Protein AF-A0A0Q8EK19-F1 (afdb_monomer_lite)

Secondary structure (DSSP, 8-state):
-----------------------HHHHHHHHHHHHHHHTT--HHHHHHHHHHHHHHHHHHHHHHHHHH----TTHHHHHHHHHHHHHHHHHTPPPTT-B-TTS-B--TT--HHHHTT----GGGG-SS-----------------SHHHHHHHHHHHHHHHHHHHHHHHHHHHHHHHHHHHHHHHHHHHHHHHHHHHH-SEE-GGG-EEEEE-SSSSSS-EEEEEEEEESGGGSS-EEEEEEEEEEETTEEEEEEEEEPSSEEEEEEEETTEEEEEEEE--TT--TT---EEEEEEEEEETTEEEEE--

pLDDT: mean 76.93, std 20.65, range [28.8, 98.38]

Foldseek 3Di:
DDDDDPDPDPPPVPPPDPPPPPDLLNVLLVVQLVVVVVVVDDSQLSNQLVVQVCVVQNSVRSSCCVVVVDDDPCRVVSSVLSSQVSVQVVVQWDDQQDAAPLRATDHTDHHNVVNNVDDHDCPVVPPDDDDDDDDDDDDDDDDDDDPPVVVVVVVVVVVVVVVVVVVVVVVVVVLVVVLVVQQCVQVVVVVVVVCVVQPAAKPVVLKDKDWDQQAPPPDIWIKIWTWGACGVVDRDIWIKIWTWDDDDSHTDTLDIDTDPAQWDDWDDDPSKIKTKGFDADPPDDPVGGDDIDIWIWGDDRSDTDTDDD

Structure (mmCIF, N/CA/C/O backbone):
data_AF-A0A0Q8EK19-F1
#
_entry.id   AF-A0A0Q8EK19-F1
#
loop_
_atom_site.group_PDB
_atom_site.id
_atom_site.type_symbol
_atom_site.label_atom_id
_atom_site.label_alt_id
_atom_site.label_comp_id
_atom_site.label_asym_id
_atom_site.label_entity_id
_atom_site.label_seq_id
_atom_site.pdbx_PDB_ins_code
_atom_site.Cartn_x
_atom_site.Cartn_y
_atom_site.Cartn_z
_atom_site.occupancy
_atom_site.B_iso_or_equiv
_atom_site.auth_seq_id
_atom_site.auth_comp_id
_atom_site.auth_asym_id
_atom_site.auth_atom_id
_atom_site.pdbx_PDB_model_num
ATOM 1 N N . MET A 1 1 ? 89.289 26.975 4.476 1.00 43.25 1 MET A N 1
ATOM 2 C CA . MET A 1 1 ? 87.973 27.653 4.545 1.00 43.25 1 MET A CA 1
ATOM 3 C C . MET A 1 1 ? 87.048 26.967 3.550 1.00 43.25 1 MET A C 1
ATOM 5 O O . MET A 1 1 ? 87.544 26.624 2.488 1.00 43.25 1 MET A O 1
ATOM 9 N N . ASN A 1 2 ? 85.768 26.789 3.899 1.00 45.91 2 ASN A N 1
ATOM 10 C CA . ASN A 1 2 ? 84.657 26.342 3.034 1.00 45.91 2 ASN A CA 1
ATOM 11 C C . ASN A 1 2 ? 84.799 24.905 2.459 1.00 45.91 2 ASN A C 1
ATOM 13 O O . ASN A 1 2 ? 85.559 24.676 1.531 1.00 45.91 2 ASN A O 1
ATOM 17 N N . GLY A 1 3 ? 84.086 23.879 2.933 1.00 44.00 3 GLY A N 1
ATOM 18 C CA . GLY A 1 3 ? 83.115 23.860 4.030 1.00 44.00 3 GLY A CA 1
ATOM 19 C C . GLY A 1 3 ? 81.690 24.254 3.631 1.00 44.00 3 GLY A C 1
ATOM 20 O O . GLY A 1 3 ? 81.181 25.235 4.160 1.00 44.00 3 GLY A O 1
ATOM 21 N N . LEU A 1 4 ? 81.040 23.492 2.743 1.00 49.09 4 LEU A N 1
ATOM 22 C CA . LEU A 1 4 ? 79.574 23.419 2.691 1.00 49.09 4 LEU A CA 1
ATOM 23 C C . LEU A 1 4 ? 79.111 22.030 2.219 1.00 49.09 4 LEU A C 1
ATOM 25 O O . LEU A 1 4 ? 79.833 21.332 1.510 1.00 49.09 4 LEU A O 1
ATOM 29 N N . ASN A 1 5 ? 77.952 21.592 2.711 1.00 46.53 5 ASN A N 1
ATOM 30 C CA . ASN A 1 5 ? 77.654 20.170 2.887 1.00 46.53 5 ASN A CA 1
ATOM 31 C C . ASN A 1 5 ? 76.904 19.521 1.718 1.00 46.53 5 ASN A C 1
ATOM 33 O O . ASN A 1 5 ? 75.870 20.013 1.271 1.00 46.53 5 ASN A O 1
ATOM 37 N N . ALA A 1 6 ? 77.334 18.312 1.353 1.00 49.56 6 ALA A N 1
ATOM 38 C CA . ALA A 1 6 ? 76.486 17.356 0.657 1.00 49.56 6 ALA A CA 1
ATOM 39 C C . ALA A 1 6 ? 75.404 16.834 1.620 1.00 49.56 6 ALA A C 1
ATOM 41 O O . ALA A 1 6 ? 75.701 16.024 2.497 1.00 49.56 6 ALA A O 1
ATOM 42 N N . LYS A 1 7 ? 74.163 17.323 1.478 1.00 46.62 7 LYS A N 1
ATOM 43 C CA . LYS A 1 7 ? 72.937 16.734 2.062 1.00 46.62 7 LYS A CA 1
ATOM 44 C C . LYS A 1 7 ? 71.661 17.356 1.472 1.00 46.62 7 LYS A C 1
ATOM 46 O O . LYS A 1 7 ? 70.767 17.793 2.190 1.00 46.62 7 LYS A O 1
ATOM 51 N N . LEU A 1 8 ? 71.548 17.352 0.143 1.00 40.44 8 LEU A N 1
ATOM 52 C CA . LEU A 1 8 ? 70.240 17.444 -0.511 1.00 40.44 8 LEU A CA 1
ATOM 53 C C . LEU A 1 8 ? 69.578 16.066 -0.411 1.00 40.44 8 LEU A C 1
ATOM 55 O O . LEU A 1 8 ? 69.678 15.237 -1.313 1.00 40.44 8 LEU A O 1
ATOM 59 N N . ILE A 1 9 ? 68.961 15.799 0.743 1.00 52.59 9 ILE A N 1
ATOM 60 C CA . ILE A 1 9 ? 68.052 14.663 0.878 1.00 52.59 9 ILE A CA 1
ATOM 61 C C . ILE A 1 9 ? 66.886 14.938 -0.062 1.00 52.59 9 ILE A C 1
ATOM 63 O O . ILE A 1 9 ? 66.208 15.959 0.051 1.00 52.59 9 ILE A O 1
ATOM 67 N N . MET A 1 10 ? 66.693 14.016 -0.999 1.00 47.09 10 MET A N 1
ATOM 68 C CA . MET A 1 10 ? 65.602 14.005 -1.959 1.00 47.09 10 MET A CA 1
ATOM 69 C C . MET A 1 10 ? 64.283 13.762 -1.218 1.00 47.09 10 MET A C 1
ATOM 71 O O . MET A 1 10 ? 63.751 12.656 -1.207 1.00 47.09 10 MET A O 1
ATOM 75 N N . GLY A 1 11 ? 63.764 14.817 -0.587 1.00 48.62 11 GLY A N 1
ATOM 76 C CA . GLY A 1 11 ? 62.411 14.902 -0.045 1.00 48.62 11 GLY A CA 1
ATOM 77 C C . GLY A 1 11 ? 61.386 14.975 -1.171 1.00 48.62 11 GLY A C 1
ATOM 78 O O . GLY A 1 11 ? 60.610 15.924 -1.247 1.00 48.62 11 GLY A O 1
ATOM 79 N N . ALA A 1 12 ? 61.415 13.991 -2.073 1.00 46.72 12 ALA A N 1
ATOM 80 C CA . ALA A 1 12 ? 60.323 13.752 -2.992 1.00 46.72 12 ALA A CA 1
ATOM 81 C C . ALA A 1 12 ? 59.084 13.494 -2.137 1.00 46.72 12 ALA A C 1
ATOM 83 O O . ALA A 1 12 ? 59.082 12.607 -1.281 1.00 46.72 12 ALA A O 1
ATOM 84 N N . CYS A 1 13 ? 58.061 14.321 -2.336 1.00 44.97 13 CYS A N 1
ATOM 85 C CA . CYS A 1 13 ? 56.817 14.256 -1.594 1.00 44.97 13 CYS A CA 1
ATOM 86 C C . CYS A 1 13 ? 56.055 12.997 -2.029 1.00 44.97 13 CYS A C 1
ATOM 88 O O . CYS A 1 13 ? 55.159 13.056 -2.866 1.00 44.97 13 CYS A O 1
ATOM 90 N N . LEU A 1 14 ? 56.445 11.840 -1.483 1.00 43.66 14 LEU A N 1
ATOM 91 C CA . LEU A 1 14 ? 55.785 10.556 -1.697 1.00 43.66 14 LEU A CA 1
ATOM 92 C C . LEU A 1 14 ? 54.498 10.480 -0.860 1.00 43.66 14 LEU A C 1
ATOM 94 O O . LEU A 1 14 ? 54.249 9.520 -0.138 1.00 43.66 14 LEU A O 1
ATOM 98 N N . LEU A 1 15 ? 53.643 11.494 -1.020 1.00 46.38 15 LEU A N 1
ATOM 99 C CA . LEU A 1 15 ? 52.198 11.350 -0.895 1.00 46.38 15 LEU A CA 1
ATOM 100 C C . LEU A 1 15 ? 51.697 10.544 -2.106 1.00 46.38 15 LEU A C 1
ATOM 102 O O . LEU A 1 15 ? 50.880 10.998 -2.905 1.00 46.38 15 LEU A O 1
ATOM 106 N N . THR A 1 16 ? 52.192 9.309 -2.237 1.00 50.72 16 THR A N 1
ATOM 107 C CA . THR A 1 16 ? 51.464 8.267 -2.954 1.00 50.72 16 THR A CA 1
ATOM 108 C C . THR A 1 16 ? 50.203 8.009 -2.159 1.00 50.72 16 THR A C 1
ATOM 110 O O . THR A 1 16 ? 50.218 7.267 -1.178 1.00 50.72 16 THR A O 1
ATOM 113 N N . LEU A 1 17 ? 49.156 8.722 -2.570 1.00 48.34 17 LEU A N 1
ATOM 114 C CA . LEU A 1 17 ? 47.757 8.339 -2.510 1.00 48.34 17 LEU A CA 1
ATOM 115 C C . LEU A 1 17 ? 47.552 6.982 -1.825 1.00 48.34 17 LEU A C 1
ATOM 117 O O . LEU A 1 17 ? 47.623 5.934 -2.464 1.00 48.34 17 LEU A O 1
ATOM 121 N N . MET A 1 18 ? 47.207 7.026 -0.538 1.00 47.59 18 MET A N 1
ATOM 122 C CA . MET A 1 18 ? 46.429 5.961 0.091 1.00 47.59 18 MET A CA 1
ATOM 123 C C . MET A 1 18 ? 45.003 6.021 -0.480 1.00 47.59 18 MET A C 1
ATOM 125 O O . MET A 1 18 ? 44.036 6.259 0.240 1.00 47.59 18 MET A O 1
ATOM 129 N N . THR A 1 19 ? 44.862 5.834 -1.797 1.00 56.59 19 THR A N 1
ATOM 130 C CA . THR A 1 19 ? 43.616 5.352 -2.388 1.00 56.59 19 THR A CA 1
ATOM 131 C C . THR A 1 19 ? 43.458 3.936 -1.872 1.00 56.59 19 THR A C 1
ATOM 133 O O . THR A 1 19 ? 43.968 2.991 -2.475 1.00 56.59 19 THR A O 1
ATOM 136 N N . GLY A 1 20 ? 42.848 3.813 -0.692 1.00 53.19 20 GLY A N 1
ATOM 137 C CA . GLY A 1 20 ? 42.538 2.523 -0.105 1.00 53.19 20 GLY A CA 1
ATOM 138 C C . GLY A 1 20 ? 41.781 1.707 -1.139 1.00 53.19 20 GLY A C 1
ATOM 139 O O . GLY A 1 20 ? 40.790 2.185 -1.696 1.00 53.19 20 GLY A O 1
ATOM 140 N N . CYS A 1 21 ? 42.273 0.505 -1.425 1.00 56.72 21 CYS A N 1
ATOM 141 C CA . CYS A 1 21 ? 41.567 -0.443 -2.268 1.00 56.72 21 CYS A CA 1
ATOM 142 C C . CYS A 1 21 ? 40.313 -0.902 -1.518 1.00 56.72 21 CYS A C 1
ATOM 144 O O . CYS A 1 21 ? 40.333 -1.956 -0.887 1.00 56.72 21 CYS A O 1
ATOM 146 N N . LYS A 1 22 ? 39.239 -0.103 -1.578 1.00 65.50 22 LYS A N 1
ATOM 147 C CA . LYS A 1 22 ? 37.884 -0.591 -1.320 1.00 65.50 22 LYS A CA 1
ATOM 148 C C . LYS A 1 22 ? 37.690 -1.809 -2.205 1.00 65.50 22 LYS A C 1
ATOM 150 O O . LYS A 1 22 ? 37.889 -1.723 -3.421 1.00 65.50 22 LYS A O 1
ATOM 155 N N . SER A 1 23 ? 37.372 -2.933 -1.581 1.00 86.38 23 SER A N 1
ATOM 156 C CA . SER A 1 23 ? 37.044 -4.153 -2.298 1.00 86.38 23 SER A CA 1
ATOM 157 C C . SER A 1 23 ? 35.825 -3.900 -3.190 1.00 86.38 23 SER A C 1
ATOM 159 O O . SER A 1 23 ? 35.044 -2.975 -2.951 1.00 86.38 23 SER A O 1
ATOM 161 N N . GLU A 1 24 ? 35.634 -4.709 -4.232 1.00 88.75 24 GLU A N 1
ATOM 162 C CA . GLU A 1 24 ? 34.414 -4.584 -5.042 1.00 88.75 24 GLU A CA 1
ATOM 163 C C . GLU A 1 24 ? 33.155 -4.828 -4.193 1.00 88.75 24 GLU A C 1
ATOM 165 O O . GLU A 1 24 ? 32.129 -4.199 -4.438 1.00 88.75 24 GLU A O 1
ATOM 170 N N . LEU A 1 25 ? 33.263 -5.641 -3.133 1.00 89.50 25 LEU A N 1
ATOM 171 C CA . LEU A 1 25 ? 32.212 -5.827 -2.135 1.00 89.50 25 LEU A CA 1
ATOM 172 C C . LEU A 1 25 ? 31.871 -4.523 -1.401 1.00 89.50 25 LEU A C 1
ATOM 174 O O . LEU A 1 25 ? 30.697 -4.181 -1.323 1.00 89.50 25 LEU A O 1
ATOM 178 N N . ASP A 1 26 ? 32.863 -3.764 -0.921 1.00 91.62 26 ASP A N 1
ATOM 179 C CA . ASP A 1 26 ? 32.617 -2.482 -0.239 1.00 91.62 26 ASP A CA 1
ATOM 180 C C . ASP A 1 26 ? 31.839 -1.517 -1.147 1.00 91.62 26 ASP A C 1
ATOM 182 O O . ASP A 1 26 ? 30.893 -0.870 -0.707 1.00 91.62 26 ASP A O 1
ATOM 186 N N . LYS A 1 27 ? 32.179 -1.471 -2.443 1.00 91.38 27 LYS A N 1
ATOM 187 C CA . LYS A 1 27 ? 31.460 -0.644 -3.427 1.00 91.38 27 LYS A CA 1
ATOM 188 C C . LYS A 1 27 ? 30.038 -1.142 -3.695 1.00 91.38 27 LYS A C 1
ATOM 190 O O . LYS A 1 27 ? 29.151 -0.327 -3.920 1.00 91.38 27 LYS A O 1
ATOM 195 N N . VAL A 1 28 ? 29.816 -2.461 -3.721 1.00 93.12 28 VAL A N 1
ATOM 196 C CA . VAL A 1 28 ? 28.465 -3.048 -3.828 1.00 93.12 28 VAL A CA 1
ATOM 197 C C . VAL A 1 28 ? 27.629 -2.657 -2.610 1.00 93.12 28 VAL A C 1
ATOM 199 O O . VAL A 1 28 ? 26.487 -2.233 -2.771 1.00 93.12 28 VAL A O 1
ATOM 202 N N . ARG A 1 29 ? 28.202 -2.753 -1.403 1.00 93.94 29 ARG A N 1
ATOM 203 C CA . ARG A 1 29 ? 27.526 -2.398 -0.149 1.00 93.94 29 ARG A CA 1
ATOM 204 C C . ARG A 1 29 ? 27.172 -0.915 -0.088 1.00 93.94 29 ARG A C 1
ATOM 206 O O . ARG A 1 29 ? 26.041 -0.588 0.250 1.00 93.94 29 ARG A O 1
ATOM 213 N N . GLU A 1 30 ? 28.095 -0.028 -0.453 1.00 93.19 30 GLU A N 1
ATOM 214 C CA . GLU A 1 30 ? 27.846 1.420 -0.456 1.00 93.19 30 GLU A CA 1
ATOM 215 C C . GLU A 1 30 ? 26.755 1.825 -1.456 1.00 93.19 30 GLU A C 1
ATOM 217 O O . GLU A 1 30 ? 25.813 2.516 -1.076 1.00 93.19 30 GLU A O 1
ATOM 222 N N . GLU A 1 31 ? 26.811 1.337 -2.700 1.00 92.69 31 GLU A N 1
ATOM 223 C CA . GLU A 1 31 ? 25.764 1.611 -3.697 1.00 92.69 31 GLU A CA 1
ATOM 224 C C . GLU A 1 31 ? 24.403 1.025 -3.297 1.00 92.69 31 GLU A C 1
ATOM 226 O O . GLU A 1 31 ? 23.369 1.654 -3.532 1.00 92.69 31 GLU A O 1
ATOM 231 N N . PHE A 1 32 ? 24.384 -0.152 -2.660 1.00 94.06 32 PHE A N 1
ATOM 232 C CA . PHE A 1 32 ? 23.158 -0.718 -2.102 1.00 94.06 32 PHE A CA 1
ATOM 233 C C . PHE A 1 32 ? 22.581 0.175 -1.001 1.00 94.06 32 PHE A C 1
ATOM 235 O O . PHE A 1 32 ? 21.391 0.479 -1.037 1.00 94.06 32 PHE A O 1
ATOM 242 N N . ILE A 1 33 ? 23.403 0.620 -0.045 1.00 93.56 33 ILE A N 1
ATOM 243 C CA . ILE A 1 33 ? 22.965 1.467 1.071 1.00 93.56 33 ILE A CA 1
ATOM 244 C C . ILE A 1 33 ? 22.447 2.819 0.557 1.00 93.56 33 ILE A C 1
ATOM 246 O O . ILE A 1 33 ? 21.383 3.260 0.990 1.00 93.56 33 ILE A O 1
ATOM 250 N N . ASP A 1 34 ? 23.125 3.452 -0.403 1.00 94.12 34 ASP A N 1
ATOM 251 C CA . ASP A 1 34 ? 22.675 4.720 -0.995 1.00 94.12 34 ASP A CA 1
ATOM 252 C C . ASP A 1 34 ? 21.368 4.564 -1.797 1.00 94.12 34 ASP A C 1
ATOM 254 O O . ASP A 1 34 ? 20.465 5.401 -1.690 1.00 94.12 34 ASP A O 1
ATOM 258 N N . SER A 1 35 ? 21.210 3.466 -2.544 1.00 89.12 35 SER A N 1
ATOM 259 C CA . SER A 1 35 ? 19.954 3.134 -3.233 1.00 89.12 35 SER A CA 1
ATOM 260 C C . SER A 1 35 ? 18.813 2.856 -2.240 1.00 89.12 35 SER A C 1
ATOM 262 O O . SER A 1 35 ? 17.730 3.433 -2.341 1.00 89.12 35 SER A O 1
ATOM 264 N N . CYS A 1 36 ? 19.076 2.054 -1.207 1.00 92.06 36 CYS A N 1
ATOM 265 C CA . CYS A 1 36 ? 18.136 1.715 -0.137 1.00 92.06 36 CYS A CA 1
ATOM 266 C C . CYS A 1 36 ? 17.658 2.958 0.641 1.00 92.06 36 CYS A C 1
ATOM 268 O O . CYS A 1 36 ? 16.462 3.118 0.893 1.00 92.06 36 CYS A O 1
ATOM 270 N N . LYS A 1 37 ? 18.562 3.901 0.933 1.00 89.81 37 LYS A N 1
ATOM 271 C CA . LYS A 1 37 ? 18.229 5.190 1.563 1.00 89.81 37 LYS A CA 1
ATOM 272 C C . LYS A 1 37 ? 17.473 6.133 0.627 1.00 89.81 37 LYS A C 1
ATOM 274 O O . LYS A 1 37 ? 16.635 6.900 1.092 1.00 89.81 37 LYS A O 1
ATOM 279 N N . THR A 1 38 ? 17.706 6.051 -0.685 1.00 86.81 38 THR A N 1
ATOM 280 C CA . THR A 1 38 ? 16.871 6.738 -1.690 1.00 86.81 38 THR A CA 1
ATOM 281 C C . THR A 1 38 ? 15.432 6.193 -1.675 1.00 86.81 38 THR A C 1
ATOM 283 O O . THR A 1 38 ? 14.489 6.949 -1.889 1.00 86.81 38 THR A O 1
ATOM 286 N N . GLY A 1 39 ? 15.250 4.918 -1.312 1.00 79.81 39 GLY A N 1
ATOM 287 C CA . GLY A 1 39 ? 13.965 4.294 -0.965 1.00 79.81 39 GLY A CA 1
ATOM 288 C C . GLY A 1 39 ? 13.419 4.618 0.438 1.00 79.81 39 GLY A C 1
ATOM 289 O O . GLY A 1 39 ? 12.518 3.925 0.903 1.00 79.81 39 GLY A O 1
ATOM 290 N N . ASN A 1 40 ? 13.945 5.644 1.120 1.00 79.69 40 ASN A N 1
ATOM 291 C CA . ASN A 1 40 ? 13.496 6.131 2.435 1.00 79.69 40 ASN A CA 1
ATOM 292 C C . ASN A 1 40 ? 13.622 5.127 3.609 1.00 79.69 40 ASN A C 1
ATOM 294 O O . ASN A 1 40 ? 12.930 5.255 4.620 1.00 79.69 40 ASN A O 1
ATOM 298 N N . ALA A 1 41 ? 14.513 4.136 3.512 1.00 82.69 41 ALA A N 1
ATOM 299 C CA . ALA A 1 41 ? 14.890 3.283 4.644 1.00 82.69 41 ALA A CA 1
ATOM 300 C C . ALA A 1 41 ? 15.999 3.927 5.507 1.00 82.69 41 ALA A C 1
ATOM 302 O O . ALA A 1 41 ? 16.798 4.729 5.015 1.00 82.69 41 ALA A O 1
ATOM 303 N N . SER A 1 42 ? 16.063 3.576 6.800 1.00 87.94 42 SER A N 1
ATOM 304 C CA . SER A 1 42 ? 17.138 4.048 7.685 1.00 87.94 42 SER A CA 1
ATOM 305 C C . SER A 1 42 ? 18.468 3.364 7.359 1.00 87.94 42 SER A C 1
ATOM 307 O O . SER A 1 42 ? 18.498 2.267 6.796 1.00 87.94 42 SER A O 1
ATOM 309 N N . THR A 1 43 ? 19.583 3.996 7.739 1.00 89.94 43 THR A N 1
ATOM 310 C CA . THR A 1 43 ? 20.917 3.420 7.525 1.00 89.94 43 THR A CA 1
ATOM 311 C C . THR A 1 43 ? 21.052 2.056 8.210 1.00 89.94 43 THR A C 1
ATOM 313 O O . THR A 1 43 ? 21.568 1.142 7.577 1.00 89.94 43 THR A O 1
ATOM 316 N N . GLU A 1 44 ? 20.522 1.874 9.430 1.00 90.88 44 GLU A N 1
ATOM 317 C CA . GLU A 1 44 ? 20.595 0.584 10.138 1.00 90.88 44 GLU A CA 1
ATOM 318 C C . GLU A 1 44 ? 19.845 -0.528 9.388 1.00 90.88 44 GLU A C 1
ATOM 320 O O . GLU A 1 44 ? 20.354 -1.641 9.254 1.00 90.88 44 GLU A O 1
ATOM 325 N N . ILE A 1 45 ? 18.658 -0.226 8.844 1.00 88.62 45 ILE A N 1
ATOM 326 C CA . ILE A 1 45 ? 17.871 -1.188 8.056 1.00 88.62 45 ILE A CA 1
ATOM 327 C C . ILE A 1 45 ? 18.617 -1.554 6.766 1.00 88.62 45 ILE A C 1
ATOM 329 O O . ILE A 1 45 ? 18.655 -2.726 6.395 1.00 88.62 45 ILE A O 1
ATOM 333 N N . CYS A 1 46 ? 19.238 -0.580 6.095 1.00 91.88 46 CYS A N 1
ATOM 334 C CA . CYS A 1 46 ? 20.002 -0.820 4.871 1.00 91.88 46 CYS A CA 1
ATOM 335 C C . CYS A 1 46 ? 21.288 -1.627 5.111 1.00 91.88 46 CYS A C 1
ATOM 337 O O . CYS A 1 46 ? 21.602 -2.507 4.311 1.00 91.88 46 CYS A O 1
ATOM 339 N N . GLU A 1 47 ? 22.011 -1.357 6.202 1.00 94.69 47 GLU A N 1
ATOM 340 C CA . GLU A 1 47 ? 23.204 -2.113 6.608 1.00 94.69 47 GLU A CA 1
ATOM 341 C C . GLU A 1 47 ? 22.844 -3.564 6.963 1.00 94.69 47 GLU A C 1
ATOM 343 O O . GLU A 1 47 ? 23.403 -4.496 6.383 1.00 94.69 47 GLU A O 1
ATOM 348 N N . CYS A 1 48 ? 21.821 -3.768 7.797 1.00 94.56 48 CYS A N 1
ATOM 349 C CA . CYS A 1 48 ? 21.317 -5.102 8.127 1.00 94.56 48 CYS A CA 1
ATOM 350 C C . CYS A 1 48 ? 20.827 -5.871 6.882 1.00 94.56 48 CYS A C 1
ATOM 352 O O . CYS A 1 48 ? 21.096 -7.066 6.735 1.00 94.56 48 CYS A O 1
ATOM 354 N N . ALA A 1 49 ? 20.132 -5.204 5.952 1.00 93.94 49 ALA A N 1
ATOM 355 C CA . ALA A 1 49 ? 19.608 -5.862 4.758 1.00 93.94 49 ALA A CA 1
ATOM 356 C C . ALA A 1 49 ? 20.729 -6.345 3.824 1.00 93.94 49 ALA A C 1
ATOM 358 O O . ALA A 1 49 ? 20.633 -7.452 3.287 1.00 93.94 49 ALA A O 1
ATOM 359 N N . ILE A 1 50 ? 21.807 -5.565 3.653 1.00 95.25 50 ILE A N 1
ATOM 360 C CA . ILE A 1 50 ? 22.953 -6.005 2.846 1.00 95.25 50 ILE A CA 1
ATOM 361 C C . ILE A 1 50 ? 23.790 -7.076 3.549 1.00 95.25 50 ILE A C 1
ATOM 363 O O . ILE A 1 50 ? 24.310 -7.955 2.865 1.00 95.25 50 ILE A O 1
ATOM 367 N N . ASP A 1 51 ? 23.860 -7.076 4.884 1.00 95.75 51 ASP A N 1
ATOM 368 C CA . ASP A 1 51 ? 24.477 -8.165 5.651 1.00 95.75 51 ASP A CA 1
ATOM 369 C C . ASP A 1 51 ? 23.738 -9.492 5.437 1.00 95.75 51 ASP A C 1
ATOM 371 O O . ASP A 1 51 ? 24.348 -10.466 4.998 1.00 95.75 51 ASP A O 1
ATOM 375 N N . ARG A 1 52 ? 22.408 -9.521 5.602 1.00 94.31 52 ARG A N 1
ATOM 376 C CA . ARG A 1 52 ? 21.602 -10.737 5.362 1.00 94.31 52 ARG A CA 1
ATOM 377 C C . ARG A 1 52 ? 21.693 -11.231 3.907 1.00 94.31 52 ARG A C 1
ATOM 379 O O . ARG A 1 52 ? 21.707 -12.437 3.659 1.00 94.31 52 ARG A O 1
ATOM 386 N N . LEU A 1 53 ? 21.793 -10.322 2.932 1.00 94.31 53 LEU A N 1
ATOM 387 C CA . LEU A 1 53 ? 22.038 -10.679 1.526 1.00 94.31 53 LEU A CA 1
ATOM 388 C C . LEU A 1 53 ? 23.458 -11.218 1.295 1.00 94.31 53 LEU A C 1
ATOM 390 O O . LEU A 1 53 ? 23.639 -12.132 0.487 1.00 94.31 53 LEU A O 1
ATOM 394 N N . GLN A 1 54 ? 24.459 -10.683 1.996 1.00 94.62 54 GLN A N 1
ATOM 395 C CA . GLN A 1 54 ? 25.839 -11.163 1.940 1.00 94.62 54 GLN A CA 1
ATOM 396 C C . GLN A 1 54 ? 25.977 -12.552 2.573 1.00 94.62 54 GLN A C 1
ATOM 398 O O . GLN A 1 54 ? 26.706 -13.377 2.026 1.00 94.62 54 GLN A O 1
ATOM 403 N N . ASP A 1 55 ? 25.249 -12.841 3.649 1.00 94.50 55 ASP A N 1
ATOM 404 C CA . ASP A 1 55 ? 25.218 -14.166 4.276 1.00 94.50 55 ASP A CA 1
ATOM 405 C C . ASP A 1 55 ? 24.594 -15.230 3.357 1.00 94.50 55 ASP A C 1
ATOM 407 O O . ASP A 1 55 ? 25.083 -16.360 3.296 1.00 94.50 55 ASP A O 1
ATOM 411 N N . HIS A 1 56 ? 23.548 -14.879 2.597 1.00 94.00 56 HIS A N 1
ATOM 412 C CA . HIS A 1 56 ? 22.874 -15.815 1.685 1.00 94.00 56 HIS A CA 1
ATOM 413 C C . HIS A 1 56 ? 23.619 -16.022 0.354 1.00 94.00 56 HIS A C 1
ATOM 415 O O . HIS A 1 56 ? 23.781 -17.157 -0.093 1.00 94.00 56 HIS A O 1
ATOM 421 N N . TYR A 1 57 ? 24.094 -14.949 -0.291 1.00 92.44 57 TYR A N 1
ATOM 422 C CA . TYR A 1 57 ? 24.757 -15.028 -1.606 1.00 92.44 57 TYR A CA 1
ATOM 423 C C . TYR A 1 57 ? 26.288 -15.146 -1.537 1.00 92.44 57 TYR A C 1
ATOM 425 O O . TYR A 1 57 ? 26.928 -15.524 -2.524 1.00 92.44 57 TYR A O 1
ATOM 433 N N . GLY A 1 58 ? 26.892 -14.819 -0.394 1.00 92.31 58 GLY A N 1
ATOM 434 C CA . GLY A 1 58 ? 28.334 -14.659 -0.240 1.00 92.31 58 GLY A CA 1
ATOM 435 C C . GLY A 1 58 ? 28.881 -13.419 -0.956 1.00 92.31 58 GLY A C 1
ATOM 436 O O . GLY A 1 58 ? 28.305 -12.904 -1.917 1.00 92.31 58 GLY A O 1
ATOM 437 N N . GLU A 1 59 ? 30.068 -12.974 -0.540 1.00 91.81 59 GLU A N 1
ATOM 438 C CA . GLU A 1 59 ? 30.749 -11.792 -1.098 1.00 91.81 59 GLU A CA 1
ATOM 439 C C . GLU A 1 59 ? 30.847 -11.830 -2.635 1.00 91.81 59 GLU A C 1
ATOM 441 O O . GLU A 1 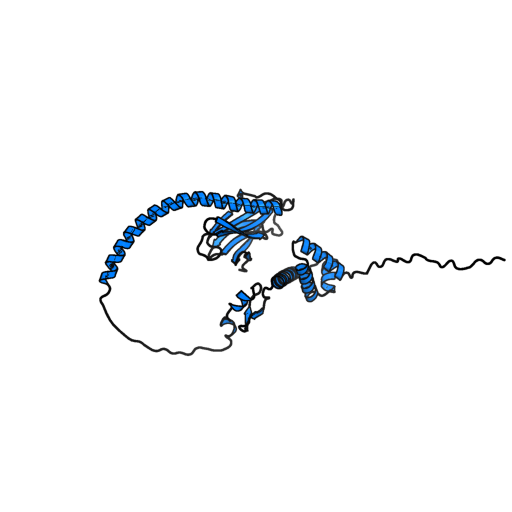59 ? 30.541 -10.863 -3.331 1.00 91.81 59 GLU A O 1
ATOM 446 N N . LYS A 1 60 ? 31.239 -12.991 -3.180 1.00 89.31 60 LYS A N 1
ATOM 447 C CA . LYS A 1 60 ? 31.385 -13.205 -4.628 1.00 89.31 60 LYS A CA 1
ATOM 448 C C . LYS A 1 60 ? 30.048 -13.224 -5.363 1.00 89.31 60 LYS A C 1
ATOM 450 O O . LYS A 1 60 ? 30.020 -12.843 -6.529 1.00 89.31 60 LYS A O 1
ATOM 455 N N . GLY A 1 61 ? 28.970 -13.667 -4.712 1.00 90.31 61 GLY A N 1
ATOM 456 C CA . GLY A 1 61 ? 27.630 -13.644 -5.289 1.00 90.31 61 GLY A CA 1
ATOM 457 C C . GLY A 1 61 ? 27.154 -12.210 -5.483 1.00 90.31 61 GLY A C 1
ATOM 458 O O . GLY A 1 61 ? 26.790 -11.838 -6.595 1.00 90.31 61 GLY A O 1
ATOM 459 N N . LEU A 1 62 ? 27.264 -11.375 -4.445 1.00 91.06 62 LEU A N 1
ATOM 460 C CA . LEU A 1 62 ? 26.888 -9.959 -4.521 1.00 91.06 62 LEU A CA 1
ATOM 461 C C . LEU A 1 62 ? 27.697 -9.176 -5.568 1.00 91.06 62 LEU A C 1
ATOM 463 O O . LEU A 1 62 ? 27.119 -8.413 -6.343 1.00 91.06 62 LEU A O 1
ATOM 467 N N . VAL A 1 63 ? 29.014 -9.399 -5.650 1.00 92.19 63 VAL A N 1
ATOM 468 C CA . VAL A 1 63 ? 29.852 -8.782 -6.696 1.00 92.19 63 VAL A CA 1
ATOM 469 C C . VAL A 1 63 ? 29.432 -9.253 -8.094 1.00 92.19 63 VAL A C 1
ATOM 471 O O . VAL A 1 63 ? 29.248 -8.422 -8.982 1.00 92.19 63 VAL A O 1
ATOM 474 N N . ALA A 1 64 ? 29.194 -10.555 -8.292 1.00 88.19 64 ALA A N 1
ATOM 475 C CA . ALA A 1 64 ? 28.770 -11.091 -9.586 1.00 88.19 64 ALA A CA 1
ATOM 476 C C . ALA A 1 64 ? 27.407 -10.543 -10.049 1.00 88.19 64 ALA A C 1
ATOM 478 O O . ALA A 1 64 ? 27.247 -10.263 -11.236 1.00 88.19 64 ALA A O 1
ATOM 479 N N . ILE A 1 65 ? 26.453 -10.340 -9.132 1.00 86.50 65 ILE A N 1
ATOM 480 C CA . ILE A 1 65 ? 25.140 -9.740 -9.432 1.00 86.50 65 ILE A CA 1
ATOM 481 C C . ILE A 1 65 ? 25.311 -8.339 -10.029 1.00 86.50 65 ILE A C 1
ATOM 483 O O . ILE A 1 65 ? 24.712 -8.031 -11.061 1.00 86.50 65 ILE A O 1
ATOM 487 N N . LYS A 1 66 ? 26.176 -7.513 -9.427 1.00 85.44 66 LYS A N 1
ATOM 488 C CA . LYS A 1 66 ? 26.493 -6.167 -9.923 1.00 85.44 66 LYS A CA 1
ATOM 489 C C . LYS A 1 66 ? 27.241 -6.196 -11.257 1.00 85.44 66 LYS A C 1
ATOM 491 O O . LYS A 1 66 ? 26.862 -5.482 -12.179 1.00 85.44 66 LYS A O 1
ATOM 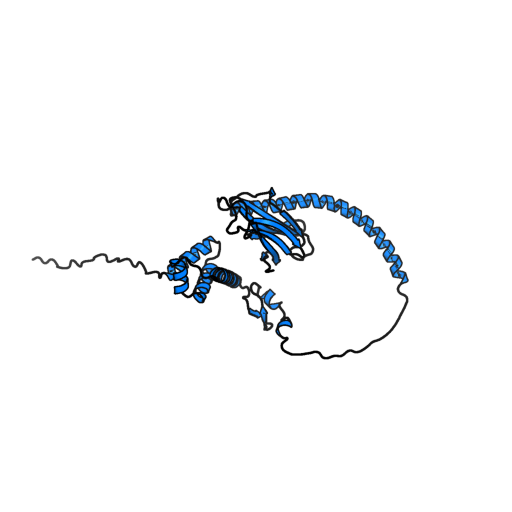496 N N . GLU A 1 67 ? 28.303 -6.995 -11.366 1.00 87.50 67 GLU A N 1
ATOM 497 C CA . GLU A 1 67 ? 29.160 -7.026 -12.562 1.00 87.50 67 GLU A CA 1
ATOM 498 C C . GLU A 1 67 ? 28.449 -7.590 -13.798 1.00 87.50 67 GLU A C 1
ATOM 500 O O . GLU A 1 67 ? 28.702 -7.142 -14.916 1.00 87.50 67 GLU A O 1
ATOM 505 N N . GLN A 1 68 ? 27.576 -8.584 -13.611 1.00 86.06 68 GLN A N 1
ATOM 506 C CA . GLN A 1 68 ? 26.911 -9.290 -14.710 1.00 86.06 68 GLN A CA 1
ATOM 507 C C . GLN A 1 68 ? 25.513 -8.731 -15.007 1.00 86.06 68 GLN A C 1
ATOM 509 O O . GLN A 1 68 ? 24.970 -9.004 -16.075 1.00 86.06 68 GLN A O 1
ATOM 514 N N . GLY A 1 69 ? 24.914 -7.975 -14.078 1.00 81.56 69 GLY A N 1
ATOM 515 C CA . GLY A 1 69 ? 23.546 -7.458 -14.196 1.00 81.56 69 GLY A CA 1
ATOM 516 C C . GLY A 1 69 ? 22.461 -8.543 -14.168 1.00 81.56 69 GLY A C 1
ATOM 517 O O . GLY A 1 69 ? 21.303 -8.262 -14.473 1.00 81.56 69 GLY A O 1
ATOM 518 N N . VAL A 1 70 ? 22.819 -9.784 -13.823 1.00 79.19 70 VAL A N 1
ATOM 519 C CA . VAL A 1 70 ? 21.905 -10.929 -13.749 1.00 79.19 70 VAL A CA 1
ATOM 520 C C . VAL A 1 70 ? 21.573 -11.193 -12.285 1.00 79.19 70 VAL A C 1
ATOM 522 O O . VAL A 1 70 ? 22.398 -11.705 -11.531 1.00 79.19 70 VAL A O 1
ATOM 525 N N . MET A 1 71 ? 20.349 -10.853 -11.885 1.00 84.94 71 MET A N 1
ATOM 526 C CA . MET A 1 71 ? 19.836 -11.178 -10.554 1.00 84.94 71 MET A CA 1
ATOM 527 C C . MET A 1 71 ? 19.417 -12.660 -10.484 1.00 84.94 71 MET A C 1
ATOM 529 O O . MET A 1 71 ? 18.711 -13.129 -11.381 1.00 84.94 71 MET A O 1
ATOM 533 N N . PRO A 1 72 ? 19.807 -13.404 -9.430 1.00 89.19 72 PRO A N 1
ATOM 534 C CA . PRO A 1 72 ? 19.255 -14.714 -9.114 1.00 89.19 72 PRO A CA 1
ATOM 535 C C . PRO A 1 72 ? 17.722 -14.693 -9.050 1.00 89.19 72 PRO A C 1
ATOM 537 O O . PRO A 1 72 ? 17.142 -13.689 -8.630 1.00 89.19 72 PRO A O 1
ATOM 540 N N . PRO A 1 73 ? 17.042 -15.799 -9.401 1.00 86.88 73 PRO A N 1
ATOM 541 C CA . PRO A 1 73 ? 15.581 -15.851 -9.404 1.00 86.88 73 PRO A CA 1
ATOM 542 C C . PRO A 1 73 ? 14.962 -15.678 -8.007 1.00 86.88 73 PRO A C 1
ATOM 544 O O . PRO A 1 73 ? 13.801 -15.293 -7.910 1.00 86.88 73 PRO A O 1
ATOM 547 N N . ASP A 1 74 ? 15.715 -15.929 -6.930 1.00 89.06 74 ASP A N 1
ATOM 548 C CA . ASP A 1 74 ? 15.286 -15.681 -5.552 1.00 89.06 74 ASP A CA 1
ATOM 549 C C . ASP A 1 74 ? 15.688 -14.292 -5.015 1.00 89.06 74 ASP A C 1
ATOM 551 O O . ASP A 1 74 ? 15.248 -13.931 -3.927 1.00 89.06 74 ASP A O 1
ATOM 555 N N . PHE A 1 75 ? 16.447 -13.479 -5.765 1.00 91.25 75 PHE A N 1
ATOM 556 C CA . PHE A 1 75 ? 17.035 -12.223 -5.270 1.00 91.25 75 PHE A CA 1
ATOM 557 C C . PHE A 1 75 ? 16.006 -11.249 -4.698 1.00 91.25 75 PHE A C 1
ATOM 559 O O . PHE A 1 75 ? 16.167 -10.775 -3.577 1.00 91.25 75 PHE A O 1
ATOM 566 N N . MET A 1 76 ? 14.905 -11.010 -5.415 1.00 88.06 76 MET A N 1
ATOM 567 C CA . MET A 1 76 ? 13.843 -10.113 -4.942 1.00 88.06 76 MET A CA 1
ATOM 568 C C . MET A 1 76 ? 13.130 -10.667 -3.697 1.00 88.06 76 MET A C 1
ATOM 570 O O . MET A 1 76 ? 12.748 -9.901 -2.817 1.00 88.06 76 MET A O 1
ATOM 574 N N . ALA A 1 77 ? 12.997 -11.994 -3.581 1.00 85.62 77 ALA A N 1
ATOM 575 C CA . ALA A 1 77 ? 12.389 -12.636 -2.418 1.00 85.62 77 ALA A CA 1
ATOM 576 C C . ALA A 1 77 ? 13.304 -12.578 -1.182 1.00 85.62 77 ALA A C 1
ATOM 578 O O . ALA A 1 77 ? 12.822 -12.329 -0.079 1.00 85.62 77 ALA A O 1
ATOM 579 N N . GLN A 1 78 ? 14.618 -12.764 -1.353 1.00 88.94 78 GLN A N 1
ATOM 580 C CA . GLN A 1 78 ? 15.579 -12.618 -0.255 1.00 88.94 78 GLN A CA 1
ATOM 581 C C . GLN A 1 78 ? 15.761 -11.154 0.152 1.00 88.94 78 GLN A C 1
ATOM 583 O O . GLN A 1 78 ? 15.840 -10.872 1.342 1.00 88.94 78 GLN A O 1
ATOM 588 N N . LEU A 1 79 ? 15.747 -10.215 -0.801 1.00 89.75 79 LEU A N 1
ATOM 589 C CA . LEU A 1 79 ? 15.763 -8.776 -0.525 1.00 89.75 79 LEU A CA 1
ATOM 590 C C . LEU A 1 79 ? 14.541 -8.349 0.301 1.00 89.75 79 LEU A C 1
ATOM 592 O O . LEU A 1 79 ? 14.701 -7.649 1.299 1.00 89.75 79 LEU A O 1
ATOM 596 N N . ALA A 1 80 ? 13.340 -8.811 -0.067 1.00 86.19 80 ALA A N 1
ATOM 597 C CA . ALA A 1 80 ? 12.121 -8.547 0.695 1.00 86.19 80 ALA A CA 1
ATOM 598 C C . ALA A 1 80 ? 12.213 -9.104 2.128 1.00 86.19 80 ALA A C 1
ATOM 600 O O . ALA A 1 80 ? 12.012 -8.361 3.086 1.00 86.19 80 ALA A O 1
ATOM 601 N N . ARG A 1 81 ? 12.612 -10.375 2.284 1.00 85.50 81 ARG A N 1
ATOM 602 C CA . ARG A 1 81 ? 12.799 -11.023 3.598 1.00 85.50 81 ARG A CA 1
ATOM 603 C C . ARG A 1 81 ? 13.858 -10.343 4.463 1.00 85.50 81 ARG A C 1
ATOM 605 O O . ARG A 1 81 ? 13.664 -10.204 5.667 1.00 85.50 81 ARG A O 1
ATOM 612 N N . ALA A 1 82 ? 14.974 -9.929 3.865 1.00 90.44 82 ALA A N 1
ATOM 613 C CA . ALA A 1 82 ? 16.025 -9.198 4.558 1.00 90.44 82 ALA A CA 1
ATOM 614 C C . ALA A 1 82 ? 15.504 -7.838 5.045 1.00 90.44 82 ALA A C 1
ATOM 616 O O . ALA A 1 82 ? 15.641 -7.523 6.223 1.00 90.44 82 ALA A O 1
ATOM 617 N N . GLY A 1 83 ? 14.840 -7.071 4.173 1.00 88.44 83 GLY A N 1
ATOM 618 C CA . GLY A 1 83 ? 14.265 -5.771 4.518 1.00 88.44 83 GLY A CA 1
ATOM 619 C C . GLY A 1 83 ? 13.173 -5.844 5.592 1.00 88.44 83 GLY A C 1
ATOM 620 O O . GLY A 1 83 ? 13.166 -5.020 6.503 1.00 88.44 83 GLY A O 1
ATOM 621 N N . GLU A 1 84 ? 12.279 -6.832 5.522 1.00 82.88 84 GLU A N 1
ATOM 622 C CA . GLU A 1 84 ? 11.245 -7.073 6.538 1.00 82.88 84 GLU A CA 1
ATOM 623 C C . GLU A 1 84 ? 11.863 -7.501 7.876 1.00 82.88 84 GLU A C 1
ATOM 625 O O . GLU A 1 84 ? 11.603 -6.876 8.902 1.00 82.88 84 GLU A O 1
ATOM 630 N N . GLY A 1 85 ? 12.757 -8.496 7.869 1.00 83.56 85 GLY A N 1
ATOM 631 C CA . GLY A 1 85 ? 13.425 -8.981 9.078 1.00 83.56 85 GLY A CA 1
ATOM 632 C C . GLY A 1 85 ? 14.235 -7.897 9.795 1.00 83.56 85 GLY A C 1
ATOM 633 O O . GLY A 1 85 ? 14.141 -7.773 11.013 1.00 83.56 85 GLY A O 1
ATOM 634 N N . CYS A 1 86 ? 14.967 -7.064 9.050 1.00 89.62 86 CYS A N 1
ATOM 635 C CA . CYS A 1 86 ? 15.722 -5.936 9.603 1.00 89.62 86 CYS A CA 1
ATOM 636 C C . CYS A 1 86 ? 14.826 -4.804 10.123 1.00 89.62 86 CYS A C 1
ATOM 638 O O . CYS A 1 86 ? 15.161 -4.162 11.116 1.00 89.62 86 CYS A O 1
ATOM 640 N N . ARG A 1 87 ? 13.673 -4.560 9.486 1.00 85.75 87 ARG A N 1
ATOM 641 C CA . ARG A 1 87 ? 12.672 -3.602 9.980 1.00 85.75 87 ARG A CA 1
ATOM 642 C C . ARG A 1 87 ? 12.047 -4.090 11.286 1.00 85.75 87 ARG A C 1
ATOM 644 O O . ARG A 1 87 ? 11.931 -3.306 12.221 1.00 85.75 87 ARG A O 1
ATOM 651 N N . ASN A 1 88 ? 11.704 -5.374 11.363 1.00 80.31 88 ASN A N 1
ATOM 652 C CA . ASN A 1 88 ? 11.162 -5.992 12.570 1.00 80.31 88 ASN A CA 1
ATOM 653 C C . ASN A 1 88 ? 12.187 -5.944 13.710 1.00 80.31 88 ASN A C 1
ATOM 655 O O . ASN A 1 88 ? 11.858 -5.485 14.799 1.00 80.31 88 ASN A O 1
ATOM 659 N N . GLU A 1 89 ? 13.448 -6.290 13.438 1.00 81.50 89 GLU A N 1
ATOM 660 C CA . GLU A 1 89 ? 14.548 -6.201 14.405 1.00 81.50 89 GLU A CA 1
ATOM 661 C C . GLU A 1 89 ? 14.761 -4.765 14.922 1.00 81.50 89 GLU A C 1
ATOM 663 O O . GLU A 1 89 ? 14.822 -4.552 16.133 1.00 81.50 89 GLU A O 1
ATOM 668 N N . ALA A 1 90 ? 14.768 -3.761 14.035 1.00 79.44 90 ALA A N 1
ATOM 669 C CA . ALA A 1 90 ? 14.883 -2.347 14.410 1.00 79.4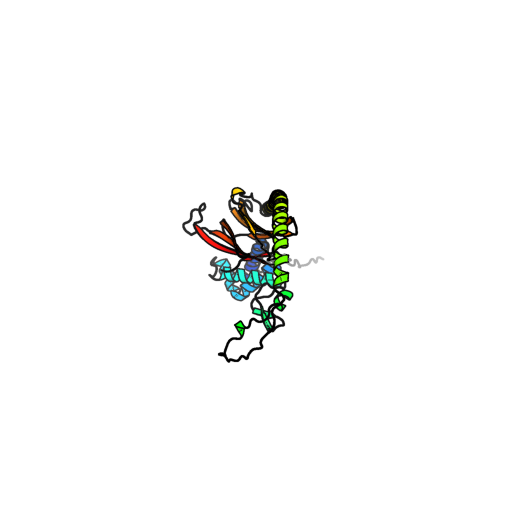4 90 ALA A CA 1
ATOM 670 C C . ALA A 1 90 ? 13.691 -1.824 15.240 1.00 79.44 90 ALA A C 1
ATOM 672 O O . ALA A 1 90 ? 13.846 -0.886 16.023 1.00 79.44 90 ALA A O 1
ATOM 673 N N . LEU A 1 91 ? 12.509 -2.429 15.086 1.00 76.44 91 LEU A N 1
ATOM 674 C CA . LEU A 1 91 ? 11.298 -2.118 15.851 1.00 76.44 91 LEU A CA 1
ATOM 675 C C . LEU A 1 91 ? 11.134 -2.986 17.116 1.00 76.44 91 LEU A C 1
ATOM 677 O O . LEU A 1 91 ? 10.190 -2.777 17.876 1.00 76.44 91 LEU A O 1
ATOM 681 N N . GLY A 1 92 ? 12.035 -3.945 17.363 1.00 80.19 92 GLY A N 1
ATOM 682 C CA . GLY A 1 92 ? 11.921 -4.902 18.469 1.00 80.19 92 GLY A CA 1
ATOM 683 C C . GLY A 1 92 ? 10.757 -5.891 18.319 1.00 80.19 92 GLY A C 1
ATOM 684 O O . GLY A 1 92 ? 10.257 -6.398 19.324 1.00 80.19 92 GLY A O 1
ATOM 685 N N . LEU A 1 93 ? 10.311 -6.129 17.084 1.00 82.19 93 LEU A N 1
ATOM 686 C CA . LEU A 1 93 ? 9.261 -7.081 16.734 1.00 82.19 93 LEU A CA 1
ATOM 687 C C . LEU A 1 93 ? 9.841 -8.489 16.528 1.00 82.19 93 LEU A C 1
ATOM 689 O O . LEU A 1 93 ? 11.010 -8.653 16.175 1.00 82.19 93 LEU A O 1
ATOM 693 N N . THR A 1 94 ? 9.002 -9.505 16.707 1.00 79.25 94 THR A N 1
ATOM 694 C CA . THR A 1 94 ? 9.351 -10.918 16.514 1.00 79.25 94 THR A CA 1
ATOM 695 C C . THR A 1 94 ? 9.821 -11.225 15.091 1.00 79.25 94 THR A C 1
ATOM 697 O O . THR A 1 94 ? 9.389 -10.610 14.109 1.00 79.25 94 THR A O 1
ATOM 700 N N . GLN A 1 95 ? 10.676 -12.236 14.965 1.00 80.06 95 GLN A N 1
ATOM 701 C CA . GLN A 1 95 ? 11.059 -12.869 13.704 1.00 80.06 95 GLN A CA 1
ATOM 702 C C . GLN A 1 95 ? 10.342 -14.220 13.536 1.00 80.06 95 GLN A C 1
ATOM 704 O O . GLN A 1 95 ? 9.768 -14.776 14.475 1.00 80.06 95 GLN A O 1
ATOM 709 N N . GLU A 1 96 ? 10.315 -14.745 12.309 1.00 78.56 96 GLU A N 1
ATOM 710 C CA . GLU A 1 96 ? 9.568 -15.969 11.999 1.00 78.56 96 GLU A CA 1
ATOM 711 C C . GLU A 1 96 ? 10.183 -17.181 12.714 1.00 78.56 96 GLU A C 1
ATOM 713 O O . GLU A 1 96 ? 11.316 -17.578 12.438 1.00 78.56 96 GLU A O 1
ATOM 718 N N . GLY A 1 97 ? 9.414 -17.795 13.618 1.00 77.00 97 GLY A N 1
ATOM 719 C CA . GLY A 1 97 ? 9.864 -18.949 14.397 1.00 77.00 97 GLY A CA 1
ATOM 720 C C . GLY A 1 97 ? 10.512 -18.607 15.740 1.00 77.00 97 GLY A C 1
ATOM 721 O O . GLY A 1 97 ? 10.961 -19.537 16.415 1.00 77.00 97 GLY A O 1
ATOM 722 N N . ASP A 1 98 ? 10.506 -17.332 16.148 1.00 82.38 98 ASP A N 1
ATOM 723 C CA . ASP A 1 98 ? 10.776 -16.937 17.534 1.00 82.38 98 ASP A CA 1
ATOM 724 C C . ASP A 1 98 ? 9.844 -17.673 18.507 1.00 82.38 98 ASP A C 1
ATOM 726 O O . ASP A 1 98 ? 8.745 -18.105 18.149 1.00 82.38 98 ASP A O 1
ATOM 730 N N . ILE A 1 99 ? 10.291 -17.822 19.755 1.00 84.50 99 ILE A N 1
ATOM 731 C CA . ILE A 1 99 ? 9.584 -18.564 20.802 1.00 84.50 99 ILE A CA 1
ATOM 732 C C . ILE A 1 99 ? 9.221 -17.616 21.948 1.00 84.50 99 ILE A C 1
ATOM 734 O O . ILE A 1 99 ? 10.108 -17.015 22.553 1.00 84.50 99 ILE A O 1
ATOM 738 N N . ASN A 1 100 ? 7.930 -17.512 22.266 1.00 86.31 100 ASN A N 1
ATOM 739 C CA . ASN A 1 100 ? 7.433 -16.711 23.392 1.00 86.31 100 ASN A CA 1
ATOM 740 C C . ASN A 1 100 ? 7.662 -17.408 24.757 1.00 86.31 100 ASN A C 1
ATOM 742 O O . ASN A 1 100 ? 8.054 -18.579 24.803 1.00 86.31 100 ASN A O 1
ATOM 746 N N . VAL A 1 101 ? 7.392 -16.751 25.896 1.00 84.38 101 VAL A N 1
ATOM 747 C CA . VAL A 1 101 ? 7.566 -17.367 27.234 1.00 84.38 101 VAL A CA 1
ATOM 748 C C . VAL A 1 101 ? 6.627 -18.548 27.501 1.00 84.38 101 VAL A C 1
ATOM 750 O O . VAL A 1 101 ? 6.865 -19.317 28.432 1.00 84.38 101 VAL A O 1
ATOM 753 N N . SER A 1 102 ? 5.594 -18.735 26.675 1.00 82.88 102 SER A N 1
ATOM 754 C CA . SER A 1 102 ? 4.742 -19.934 26.685 1.00 82.88 102 SER A CA 1
ATOM 755 C C . SER A 1 102 ? 5.339 -21.123 25.910 1.00 82.88 102 SER A C 1
ATOM 757 O O . SER A 1 102 ? 4.752 -22.205 25.916 1.00 82.88 102 SER A O 1
ATOM 759 N N . GLY A 1 103 ? 6.503 -20.961 25.271 1.00 84.75 103 GLY A N 1
ATOM 760 C CA . GLY A 1 103 ? 7.170 -22.002 24.483 1.00 84.75 103 GLY A CA 1
ATOM 761 C C . GLY A 1 103 ? 6.615 -22.170 23.065 1.00 84.75 103 GLY A C 1
ATOM 762 O O . GLY A 1 103 ? 6.904 -23.169 22.407 1.00 84.75 103 GLY A O 1
ATOM 763 N N . CYS A 1 104 ? 5.813 -21.216 22.595 1.00 85.62 104 CYS A N 1
ATOM 764 C CA . CYS A 1 104 ? 5.086 -21.284 21.333 1.00 85.62 104 CYS A CA 1
ATOM 765 C C . CYS A 1 104 ? 5.832 -20.527 20.237 1.00 85.62 104 CYS A C 1
ATOM 767 O O . CYS A 1 104 ? 6.328 -19.426 20.481 1.00 85.62 104 CYS A O 1
ATOM 769 N N . LYS A 1 105 ? 5.857 -21.083 19.018 1.00 88.12 105 LYS A N 1
ATOM 770 C CA . LYS A 1 105 ? 6.297 -20.332 17.838 1.00 88.12 105 LYS A CA 1
ATOM 771 C C . LYS A 1 105 ? 5.355 -19.164 17.591 1.00 88.12 105 LYS A C 1
ATOM 773 O O . LYS A 1 105 ? 4.145 -19.365 17.488 1.00 88.12 105 LYS A O 1
ATOM 778 N N . VAL A 1 106 ? 5.919 -17.972 17.460 1.00 84.56 106 VAL A N 1
ATOM 779 C CA . VAL A 1 106 ? 5.189 -16.763 17.080 1.00 84.56 106 VAL A CA 1
ATOM 780 C C . VAL A 1 106 ? 5.517 -16.376 15.633 1.00 84.56 106 VAL A C 1
ATOM 782 O O . VAL A 1 106 ? 6.626 -16.644 15.155 1.00 84.56 106 VAL A O 1
ATOM 785 N N . PRO A 1 107 ? 4.552 -15.804 14.888 1.00 78.44 107 PRO A N 1
ATOM 786 C CA . PRO A 1 107 ? 4.827 -15.233 13.577 1.00 78.44 107 PRO A CA 1
ATOM 787 C C . PRO A 1 107 ? 5.704 -13.982 13.722 1.00 78.44 107 PRO A C 1
ATOM 789 O O . PRO A 1 107 ? 5.811 -13.406 14.808 1.00 78.44 107 PRO A O 1
ATOM 792 N N . ALA A 1 108 ? 6.324 -13.562 12.621 1.00 76.88 108 ALA A N 1
ATOM 793 C CA . ALA A 1 108 ? 7.090 -12.321 12.580 1.00 76.88 108 ALA A CA 1
ATOM 794 C C . ALA A 1 108 ? 6.185 -11.080 12.727 1.00 76.88 108 ALA A C 1
ATOM 796 O O . ALA A 1 108 ? 5.001 -11.130 12.397 1.00 76.88 108 ALA A O 1
ATOM 797 N N . GLY A 1 109 ? 6.763 -9.961 13.167 1.00 75.94 109 GLY A N 1
ATOM 798 C CA . GLY A 1 109 ? 6.114 -8.645 13.154 1.00 75.94 109 GLY A CA 1
ATOM 799 C C . GLY A 1 109 ? 5.260 -8.302 14.380 1.00 75.94 109 GLY A C 1
ATOM 800 O O . GLY A 1 109 ? 4.590 -7.275 14.363 1.00 75.94 109 GLY A O 1
ATOM 801 N N . LEU A 1 110 ? 5.286 -9.106 15.447 1.00 78.38 110 LEU A N 1
ATOM 802 C CA . LEU A 1 110 ? 4.555 -8.832 16.691 1.00 78.38 110 LEU A CA 1
ATOM 803 C C . LEU A 1 110 ? 5.439 -8.137 17.720 1.00 78.38 110 LEU A C 1
ATOM 805 O O . LEU A 1 110 ? 6.614 -8.475 17.858 1.00 78.38 110 LEU A O 1
ATOM 809 N N . THR A 1 111 ? 4.879 -7.234 18.523 1.00 81.88 111 THR A N 1
ATOM 810 C CA . THR A 1 111 ? 5.579 -6.760 19.723 1.00 81.88 111 THR A CA 1
ATOM 811 C C . THR A 1 111 ? 5.717 -7.896 20.745 1.00 81.88 111 THR A C 1
ATOM 813 O O . THR A 1 111 ? 4.900 -8.825 20.757 1.00 81.88 111 THR A O 1
ATOM 816 N N . PRO A 1 112 ? 6.675 -7.822 21.689 1.00 76.62 112 PRO A N 1
ATOM 817 C CA . PRO A 1 112 ? 6.788 -8.816 22.756 1.00 76.62 112 PRO A CA 1
ATOM 818 C C . PRO A 1 112 ? 5.488 -8.988 23.561 1.00 76.62 112 PRO A C 1
ATOM 820 O O . PRO A 1 112 ? 5.151 -10.095 23.966 1.00 76.62 112 PRO A O 1
ATOM 823 N N . GLY A 1 113 ? 4.709 -7.916 23.754 1.00 77.38 113 GLY A N 1
ATOM 824 C CA . GLY A 1 113 ? 3.430 -7.977 24.469 1.00 77.38 113 GLY A CA 1
ATOM 825 C C . GLY A 1 113 ? 2.320 -8.724 23.718 1.00 77.38 113 GLY A C 1
ATOM 826 O O . GLY A 1 113 ? 1.448 -9.315 24.353 1.00 77.38 113 GLY A O 1
ATOM 827 N N . GLU A 1 114 ? 2.343 -8.724 22.387 1.00 81.25 114 GLU A N 1
ATOM 828 C CA . GLU A 1 114 ? 1.407 -9.479 21.540 1.00 81.25 114 GLU A CA 1
ATOM 829 C C . GLU A 1 114 ? 1.869 -10.927 21.372 1.00 81.25 114 GLU A C 1
ATOM 831 O O . GLU A 1 114 ? 1.063 -11.853 21.482 1.00 81.25 114 GLU A O 1
ATOM 836 N N . ALA A 1 115 ? 3.180 -11.133 21.213 1.00 82.56 115 ALA A N 1
ATOM 837 C CA . ALA A 1 115 ? 3.805 -12.448 21.174 1.00 82.56 115 ALA A CA 1
ATOM 838 C C . ALA A 1 115 ? 3.425 -13.296 22.402 1.00 82.56 115 ALA A C 1
ATOM 840 O O . ALA A 1 115 ? 3.063 -14.461 22.249 1.00 82.56 115 ALA A O 1
ATOM 841 N N . GLU A 1 116 ? 3.407 -12.715 23.608 1.00 81.69 116 GLU A N 1
ATOM 842 C CA . GLU A 1 116 ? 3.007 -13.432 24.831 1.00 81.69 116 GLU A CA 1
ATOM 843 C C . GLU A 1 116 ? 1.503 -13.700 24.980 1.00 81.69 116 GLU A C 1
ATOM 845 O O . GLU A 1 116 ? 1.095 -14.508 25.818 1.00 81.69 116 GLU A O 1
ATOM 850 N N . GLN A 1 117 ? 0.655 -13.070 24.167 1.00 81.19 117 GLN A N 1
ATOM 851 C CA . GLN A 1 117 ? -0.779 -13.377 24.139 1.00 81.19 117 GLN A CA 1
ATOM 852 C C . GLN A 1 117 ? -1.088 -14.591 23.250 1.00 81.19 117 GLN A C 1
ATOM 854 O O . GLN A 1 117 ? -2.142 -15.218 23.410 1.00 81.19 117 GLN A O 1
ATOM 859 N N . ILE A 1 118 ? -0.159 -14.980 22.369 1.00 80.12 118 ILE A N 1
ATOM 860 C CA . ILE A 1 118 ? -0.275 -16.194 21.560 1.00 80.12 118 ILE A CA 1
ATOM 861 C C . ILE A 1 118 ? -0.110 -17.425 22.448 1.00 80.12 118 ILE A C 1
ATOM 863 O O . ILE A 1 118 ? 0.980 -17.810 22.871 1.00 80.12 118 ILE A O 1
ATOM 867 N N . ARG A 1 119 ? -1.229 -18.106 22.683 1.00 81.31 119 ARG A N 1
ATOM 868 C CA . ARG A 1 119 ? -1.220 -19.461 23.232 1.00 81.31 119 ARG A CA 1
ATOM 869 C C . ARG A 1 119 ? -0.917 -20.447 22.116 1.00 81.31 119 ARG A C 1
ATOM 871 O O . ARG A 1 119 ? -1.462 -20.322 21.022 1.00 81.31 119 ARG A O 1
ATOM 878 N N . CYS A 1 120 ? -0.121 -21.464 22.428 1.00 82.31 120 CYS A N 1
ATOM 879 C CA . CYS A 1 120 ? 0.121 -22.596 21.544 1.00 82.31 120 CYS A CA 1
ATOM 880 C C . CYS A 1 120 ? -1.232 -23.177 21.123 1.00 82.31 120 CYS A C 1
ATOM 882 O O . CYS A 1 120 ? -1.958 -23.730 21.956 1.00 82.31 120 CYS A O 1
ATOM 884 N N . SER A 1 121 ? -1.584 -23.044 19.844 1.00 64.81 121 SER A N 1
ATOM 885 C CA . SER A 1 121 ? -2.738 -23.764 19.320 1.00 64.81 121 SER A CA 1
ATOM 886 C C . SER A 1 121 ? -2.431 -25.262 19.381 1.00 64.81 121 SER A C 1
ATOM 888 O O . SER A 1 121 ? -1.296 -25.685 19.154 1.00 64.81 121 SER A O 1
ATOM 890 N N . SER A 1 122 ? -3.432 -26.087 19.672 1.00 52.34 122 SER A N 1
ATOM 891 C CA . SER A 1 122 ? -3.264 -27.544 19.740 1.00 52.34 122 SER A CA 1
ATOM 892 C C . SER A 1 122 ? -2.937 -28.198 18.388 1.00 52.34 122 SER A C 1
ATOM 894 O O . SER A 1 122 ? -2.712 -29.405 18.343 1.00 52.34 122 SER A O 1
ATOM 896 N N . VAL A 1 123 ? -2.885 -27.423 17.298 1.00 46.12 123 VAL A N 1
ATOM 897 C CA . VAL A 1 123 ? -2.638 -27.901 15.931 1.00 46.12 123 VAL A CA 1
ATOM 898 C C . VAL A 1 123 ? -1.187 -28.368 15.731 1.00 46.12 123 VAL A C 1
ATOM 900 O O . VAL A 1 123 ? -0.963 -29.311 14.979 1.00 46.12 123 VAL A O 1
ATOM 903 N N . ASP A 1 124 ? -0.216 -27.811 16.467 1.00 44.97 124 ASP A N 1
ATOM 904 C CA . ASP A 1 124 ? 1.201 -28.225 16.396 1.00 44.97 124 ASP A CA 1
ATOM 905 C C . ASP A 1 124 ? 1.568 -29.407 17.323 1.00 44.97 124 ASP A C 1
ATOM 907 O O . ASP A 1 124 ? 2.733 -29.796 17.404 1.00 44.97 124 ASP A O 1
ATOM 911 N N . LEU A 1 125 ? 0.595 -30.012 18.021 1.00 43.72 125 LEU A N 1
ATOM 912 C CA . LEU A 1 125 ? 0.827 -31.170 18.903 1.00 43.72 125 LEU A CA 1
ATOM 913 C C . LEU A 1 125 ? 0.096 -32.455 18.486 1.00 43.72 125 LEU A C 1
ATOM 915 O O . LEU A 1 125 ? 0.250 -33.473 19.157 1.00 43.72 125 LEU A O 1
ATOM 919 N N . THR A 1 126 ? -0.655 -32.473 17.379 1.00 36.91 126 THR A N 1
ATOM 920 C CA . THR A 1 126 ? -1.344 -33.694 16.917 1.00 36.91 126 THR A CA 1
ATOM 921 C C . THR A 1 126 ? -0.487 -34.563 15.995 1.00 36.91 126 THR A C 1
ATOM 923 O O . THR A 1 126 ? -0.864 -34.859 14.860 1.00 36.91 126 THR A O 1
ATOM 926 N N . ALA A 1 127 ? 0.639 -35.041 16.526 1.00 41.41 127 ALA A N 1
ATOM 927 C CA . ALA A 1 127 ? 1.149 -36.363 16.178 1.00 41.41 127 ALA A CA 1
ATOM 928 C C . ALA A 1 127 ? 0.661 -37.350 17.257 1.00 41.41 127 ALA A C 1
ATOM 930 O O . ALA A 1 127 ? 0.945 -37.156 18.433 1.00 41.41 127 ALA A O 1
ATOM 931 N N . ASP A 1 128 ? -0.081 -38.381 16.835 1.00 37.06 128 ASP A N 1
ATOM 932 C CA . ASP A 1 128 ? -0.688 -39.449 17.654 1.00 37.06 128 ASP A CA 1
ATOM 933 C C . ASP A 1 128 ? -1.715 -39.051 18.742 1.00 37.06 128 ASP A C 1
ATOM 935 O O . ASP A 1 128 ? -1.371 -38.768 19.886 1.00 37.06 128 ASP A O 1
ATOM 939 N N . ALA A 1 129 ? -3.013 -39.202 18.428 1.00 29.78 129 ALA A N 1
ATOM 940 C CA . ALA A 1 129 ? -3.858 -40.261 19.023 1.00 29.78 129 ALA A CA 1
ATOM 941 C C . ALA A 1 129 ? -5.331 -40.199 18.549 1.00 29.78 129 ALA A C 1
ATOM 943 O O . ALA A 1 129 ? -5.898 -39.132 18.324 1.00 29.78 129 ALA A O 1
ATOM 944 N N . ALA A 1 130 ? -5.966 -41.370 18.433 1.00 32.28 130 ALA A N 1
ATOM 945 C CA . ALA A 1 130 ? -7.382 -41.549 18.083 1.00 32.28 130 ALA A CA 1
ATOM 946 C C . ALA A 1 130 ? -8.306 -41.538 19.341 1.00 32.28 130 ALA A C 1
ATOM 948 O O . ALA A 1 130 ? -7.799 -41.571 20.464 1.00 32.28 130 ALA A O 1
ATOM 949 N N . PRO A 1 131 ? -9.650 -41.463 19.203 1.00 41.62 131 PRO A N 1
ATOM 950 C CA . PRO A 1 131 ? -10.532 -40.941 20.256 1.00 41.62 131 PRO A CA 1
ATOM 951 C C . PRO A 1 131 ? -11.020 -41.972 21.292 1.00 41.62 131 PRO A C 1
ATOM 953 O O . PRO A 1 131 ? -11.148 -43.162 21.007 1.00 41.62 131 PRO A O 1
ATOM 956 N N . GLY A 1 132 ? -11.400 -41.472 22.476 1.00 28.80 132 GLY A N 1
ATOM 957 C CA . GLY A 1 132 ? -12.040 -42.226 23.561 1.00 28.80 132 GLY A CA 1
ATOM 958 C C . GLY A 1 132 ? -13.252 -41.488 24.151 1.00 28.80 132 GLY A C 1
ATOM 959 O O . GLY A 1 132 ? -13.237 -40.271 24.299 1.00 28.80 132 GLY A O 1
ATOM 960 N N . LEU A 1 133 ? -14.312 -42.243 24.448 1.00 34.75 133 LEU A N 1
ATOM 961 C CA . LEU A 1 133 ? -15.638 -41.782 24.897 1.00 34.75 133 LEU A CA 1
ATOM 962 C C . LEU A 1 133 ? -15.681 -41.428 26.398 1.00 34.75 133 LEU A C 1
ATOM 964 O O . LEU A 1 133 ? -14.929 -42.030 27.162 1.00 34.75 133 LEU A O 1
ATOM 968 N N . LEU A 1 134 ? -16.651 -40.595 26.823 1.00 31.02 134 LEU A N 1
ATOM 969 C CA . LEU A 1 134 ? -17.731 -40.959 27.780 1.00 31.02 134 LEU A CA 1
ATOM 970 C C . LEU A 1 134 ? -18.591 -39.751 28.238 1.00 31.02 134 LEU A C 1
ATOM 972 O O . LEU A 1 134 ? -18.067 -38.701 28.595 1.00 31.02 134 LEU A O 1
ATOM 976 N N . GLU A 1 135 ? -19.917 -39.943 28.287 1.00 36.56 135 GLU A N 1
ATOM 977 C CA . GLU A 1 135 ? -20.883 -39.117 29.051 1.00 36.56 135 GLU A CA 1
ATOM 978 C C . GLU A 1 135 ? -20.971 -39.602 30.530 1.00 36.56 135 GLU A C 1
ATOM 980 O O . GLU A 1 135 ? -20.325 -40.611 30.844 1.00 36.56 135 GLU A O 1
ATOM 985 N N . PRO A 1 136 ? -21.754 -38.976 31.456 1.00 43.22 136 PRO A N 1
ATOM 986 C CA . PRO A 1 136 ? -23.212 -39.247 31.507 1.00 43.22 136 PRO A CA 1
ATOM 987 C C . PRO A 1 136 ? -24.176 -38.158 32.083 1.00 43.22 136 PRO A C 1
ATOM 989 O O . PRO A 1 136 ? -23.891 -37.476 33.060 1.00 43.22 136 PRO A O 1
ATOM 992 N N . ALA A 1 137 ? -25.399 -38.147 31.530 1.00 31.94 137 ALA A N 1
ATOM 993 C CA . ALA A 1 137 ? -26.732 -38.117 32.184 1.00 31.94 137 ALA A CA 1
ATOM 994 C C . ALA A 1 137 ? -27.177 -37.055 33.246 1.00 31.94 137 ALA A C 1
ATOM 996 O O . ALA A 1 137 ? -26.895 -37.167 34.433 1.00 31.94 137 ALA A O 1
ATOM 997 N N . ALA A 1 138 ? -28.110 -36.191 32.803 1.00 33.47 138 ALA A N 1
ATOM 998 C CA . ALA A 1 138 ? -29.519 -36.031 33.255 1.00 33.47 138 ALA A CA 1
ATOM 999 C C . ALA A 1 138 ? -29.949 -35.648 34.708 1.00 33.47 138 ALA A C 1
ATOM 1001 O O . ALA A 1 138 ? -29.624 -36.302 35.693 1.00 33.47 138 ALA A O 1
ATOM 1002 N N . GLY A 1 139 ? -30.900 -34.695 34.782 1.00 29.28 139 GLY A N 1
ATOM 1003 C CA . GLY A 1 139 ? -31.801 -34.385 35.914 1.00 29.28 139 GLY A CA 1
ATOM 1004 C C . GLY A 1 139 ? -33.008 -33.534 35.442 1.00 29.28 139 GLY A C 1
ATOM 1005 O O . GLY A 1 139 ? -32.861 -32.793 34.473 1.00 29.28 139 GLY A O 1
ATOM 1006 N N . VAL A 1 140 ? -34.209 -33.672 36.037 1.00 35.06 140 VAL A N 1
ATOM 1007 C CA . VAL A 1 140 ? -35.501 -33.253 35.416 1.00 35.06 140 VAL A CA 1
ATOM 1008 C C . VAL A 1 140 ? -36.454 -32.478 36.353 1.00 35.06 140 VAL A C 1
ATOM 1010 O O . VAL A 1 140 ? -36.726 -32.945 37.454 1.00 35.06 140 VAL A O 1
ATOM 1013 N N . SER A 1 141 ? -37.086 -31.412 35.816 1.00 42.28 141 SER A N 1
ATOM 1014 C CA . SER A 1 141 ? -38.287 -30.674 36.310 1.00 42.28 141 SER A CA 1
ATOM 1015 C C . SER A 1 141 ? -38.160 -29.944 37.671 1.00 42.28 141 SER A C 1
ATOM 1017 O O . SER A 1 141 ? -37.323 -30.311 38.483 1.00 42.28 141 SER A O 1
ATOM 1019 N N . SER A 1 142 ? -38.915 -28.891 38.007 1.00 40.66 142 SER A N 1
ATOM 1020 C CA . SER A 1 142 ? -40.035 -28.180 37.349 1.00 40.66 142 SER A CA 1
ATOM 1021 C C . SER A 1 142 ? -39.883 -26.635 37.576 1.00 40.66 142 SER A C 1
ATOM 1023 O O . SER A 1 142 ? -38.801 -26.212 37.975 1.00 40.66 142 SER A O 1
ATOM 1025 N N . ASP A 1 143 ? -40.805 -25.695 37.301 1.00 37.00 143 ASP A N 1
ATOM 1026 C CA . ASP A 1 143 ? -42.231 -25.772 36.934 1.00 37.00 143 ASP A CA 1
ATOM 1027 C C . ASP A 1 143 ? -42.755 -24.553 36.120 1.00 37.00 143 ASP A C 1
ATOM 1029 O O . ASP A 1 143 ? -42.039 -23.598 35.817 1.00 37.00 143 ASP A O 1
ATOM 1033 N N . LEU A 1 144 ? -44.042 -24.619 35.778 1.00 42.84 144 LEU A N 1
ATOM 1034 C CA . LEU A 1 144 ? -44.898 -23.672 35.065 1.00 42.84 144 LEU A CA 1
ATOM 1035 C C . LEU A 1 144 ? -45.512 -22.585 35.981 1.00 42.84 144 LEU A C 1
ATOM 1037 O O . LEU A 1 144 ? -46.519 -22.854 36.622 1.00 42.84 144 LEU A O 1
ATOM 1041 N N . ASP A 1 145 ? -45.002 -21.343 35.970 1.00 38.31 145 ASP A N 1
ATOM 1042 C CA . ASP A 1 145 ? -45.831 -20.164 36.355 1.00 38.31 145 ASP A CA 1
ATOM 1043 C C . ASP A 1 145 ? -45.313 -18.773 35.898 1.00 38.31 145 ASP A C 1
ATOM 1045 O O . ASP A 1 145 ? -45.912 -17.739 36.188 1.00 38.31 145 ASP A O 1
ATOM 1049 N N . MET A 1 146 ? -44.212 -18.697 35.137 1.00 44.97 146 MET A N 1
ATOM 1050 C CA . MET A 1 146 ? -43.542 -17.414 34.826 1.00 44.97 146 MET A CA 1
ATOM 1051 C C . MET A 1 146 ? -43.846 -16.835 33.424 1.00 44.97 146 MET A C 1
ATOM 1053 O O . MET A 1 146 ? -43.280 -15.818 33.028 1.00 44.97 146 MET A O 1
ATOM 1057 N N . ALA A 1 147 ? -44.755 -17.452 32.659 1.00 40.94 147 ALA A N 1
ATOM 1058 C CA . ALA A 1 147 ? -45.009 -17.096 31.255 1.00 40.94 147 ALA A CA 1
ATOM 1059 C C . ALA A 1 147 ? -45.980 -15.910 31.047 1.00 40.94 147 ALA A C 1
ATOM 1061 O O . ALA A 1 147 ? -45.901 -15.223 30.029 1.00 40.94 147 ALA A O 1
ATOM 1062 N N . ALA A 1 148 ? -46.888 -15.639 31.993 1.00 39.16 148 ALA A N 1
ATOM 1063 C CA . ALA A 1 148 ? -47.940 -14.629 31.810 1.00 39.16 148 ALA A CA 1
ATOM 1064 C C . ALA A 1 148 ? -47.445 -13.174 31.961 1.00 39.16 148 ALA A C 1
ATOM 1066 O O . ALA A 1 148 ? -47.977 -12.271 31.317 1.00 39.16 148 ALA A O 1
ATOM 1067 N N . ALA A 1 149 ? -46.407 -12.936 32.772 1.00 41.34 149 ALA A N 1
ATOM 1068 C CA . ALA A 1 149 ? -45.859 -11.594 32.998 1.00 41.34 149 ALA A CA 1
ATOM 1069 C C . ALA A 1 149 ? -45.002 -11.078 31.822 1.00 41.34 149 ALA A C 1
ATOM 1071 O O . ALA A 1 149 ? -44.946 -9.874 31.576 1.00 41.34 149 ALA A O 1
ATOM 1072 N N . ALA A 1 150 ? -44.369 -11.979 31.062 1.00 43.03 150 ALA A N 1
ATOM 1073 C CA . ALA A 1 150 ? -43.479 -11.622 29.955 1.00 43.03 150 ALA A CA 1
ATOM 1074 C C . ALA A 1 150 ? -44.223 -11.039 28.734 1.00 43.03 150 ALA A C 1
ATOM 1076 O O . ALA A 1 150 ? -43.702 -10.160 28.047 1.00 43.03 150 ALA A O 1
ATOM 1077 N N . ALA A 1 151 ? -45.460 -11.482 28.481 1.00 42.34 151 ALA A N 1
ATOM 1078 C CA . ALA A 1 151 ? -46.229 -11.077 27.302 1.00 42.34 151 ALA A CA 1
ATOM 1079 C C . ALA A 1 151 ? -46.680 -9.601 27.334 1.00 42.34 151 ALA A C 1
ATOM 1081 O O . ALA A 1 151 ? -46.716 -8.942 26.296 1.00 42.34 151 ALA A O 1
ATOM 1082 N N . ALA A 1 152 ? -46.992 -9.058 28.517 1.00 40.25 152 ALA A N 1
ATOM 1083 C CA . ALA A 1 152 ? -47.443 -7.670 28.657 1.00 40.25 152 ALA A CA 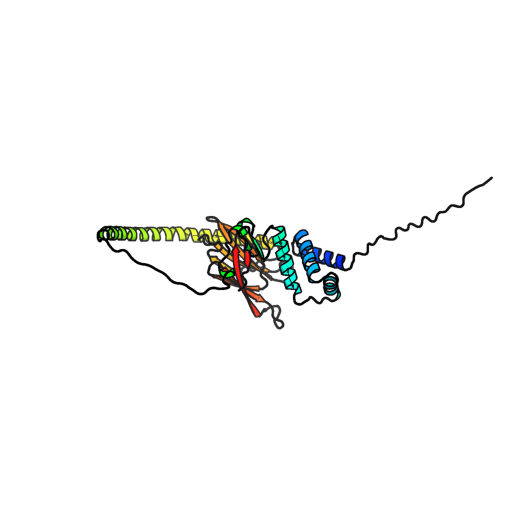1
ATOM 1084 C C . ALA A 1 152 ? -46.299 -6.647 28.505 1.00 40.25 152 ALA A C 1
ATOM 1086 O O . ALA A 1 152 ? -46.514 -5.558 27.972 1.00 40.25 152 ALA A O 1
ATOM 1087 N N . ALA A 1 153 ? -45.080 -7.006 28.923 1.00 43.97 153 ALA A N 1
ATOM 1088 C CA . ALA A 1 153 ? -43.896 -6.156 28.780 1.00 43.97 153 ALA A CA 1
ATOM 1089 C C . ALA A 1 153 ? -43.447 -6.017 27.311 1.00 43.97 153 ALA A C 1
ATOM 1091 O O . ALA A 1 153 ? -43.060 -4.930 26.881 1.00 43.97 153 ALA A O 1
ATOM 1092 N N . ALA A 1 154 ? -43.565 -7.089 26.518 1.00 42.94 154 ALA A N 1
ATOM 1093 C CA . ALA A 1 154 ? -43.190 -7.089 25.103 1.00 42.94 154 ALA A CA 1
ATOM 1094 C C . ALA A 1 154 ? -44.021 -6.104 24.250 1.00 42.94 154 ALA A C 1
ATOM 1096 O O . ALA A 1 154 ? -43.491 -5.477 23.334 1.00 42.94 154 ALA A O 1
ATOM 1097 N N . ALA A 1 155 ? -45.306 -5.917 24.572 1.00 43.56 155 ALA A N 1
ATOM 1098 C CA . ALA A 1 155 ? -46.202 -5.052 23.801 1.00 43.56 155 ALA A CA 1
ATOM 1099 C C . ALA A 1 155 ? -45.899 -3.546 23.955 1.00 43.56 155 ALA A C 1
ATOM 1101 O O . ALA A 1 155 ? -46.051 -2.793 22.996 1.00 43.56 155 ALA A O 1
ATOM 1102 N N . GLN A 1 156 ? -45.445 -3.096 25.132 1.00 43.34 156 GLN A N 1
ATOM 1103 C CA . GLN A 1 156 ? -45.120 -1.677 25.377 1.00 43.34 156 GLN A CA 1
ATOM 1104 C C . GLN A 1 156 ? -43.707 -1.291 24.897 1.00 43.34 156 GLN A C 1
ATOM 1106 O O . GLN A 1 156 ? -43.451 -0.123 24.587 1.00 43.34 156 GLN A O 1
ATOM 1111 N N . ALA A 1 157 ? -42.805 -2.271 24.771 1.00 45.19 157 ALA A N 1
ATOM 1112 C CA . ALA A 1 157 ? -41.488 -2.082 24.163 1.00 45.19 157 ALA A CA 1
ATOM 1113 C C . ALA A 1 157 ? -41.569 -1.846 22.640 1.00 45.19 157 ALA A C 1
ATOM 1115 O O . ALA A 1 157 ? -40.802 -1.053 22.097 1.00 45.19 157 ALA A O 1
ATOM 1116 N N . ALA A 1 158 ? -42.531 -2.470 21.950 1.00 43.28 158 ALA A N 1
ATOM 1117 C CA . ALA A 1 158 ? -42.700 -2.313 20.504 1.00 43.28 158 ALA A CA 1
ATOM 1118 C C . ALA A 1 158 ? -43.106 -0.879 20.101 1.00 43.28 158 ALA A C 1
ATOM 1120 O O . ALA A 1 158 ? -42.491 -0.282 19.221 1.00 43.28 158 ALA A O 1
ATOM 1121 N N . SER A 1 159 ? -44.085 -0.279 20.791 1.00 46.84 159 SER A N 1
ATOM 1122 C CA . SER A 1 159 ? -44.604 1.056 20.445 1.00 46.84 159 SER A CA 1
ATOM 1123 C C . SER A 1 159 ? -43.649 2.216 20.751 1.00 46.84 159 SER A C 1
ATOM 1125 O O . SER A 1 159 ? -43.789 3.296 20.182 1.00 46.84 159 SER A O 1
ATOM 1127 N N . THR A 1 160 ? -42.690 2.028 21.663 1.00 43.31 160 THR A N 1
ATOM 1128 C CA . THR A 1 160 ? -41.671 3.049 21.971 1.00 43.31 160 THR A CA 1
ATOM 1129 C C . THR A 1 160 ? -40.472 2.973 21.021 1.00 43.31 160 THR A C 1
ATOM 1131 O O . THR A 1 160 ? -39.865 4.006 20.725 1.00 43.31 160 THR A O 1
ATOM 1134 N N . ALA A 1 161 ? -40.179 1.793 20.463 1.00 43.97 161 ALA A N 1
ATOM 1135 C CA . ALA A 1 161 ? -39.135 1.615 19.458 1.00 43.97 161 ALA A CA 1
ATOM 1136 C C . ALA A 1 161 ? -39.441 2.373 18.152 1.00 43.97 161 ALA A C 1
ATOM 1138 O O . ALA A 1 161 ? -38.592 3.123 17.671 1.00 43.97 161 ALA A O 1
ATOM 1139 N N . GLU A 1 162 ? -40.659 2.255 17.611 1.00 44.69 162 GLU A N 1
ATOM 1140 C CA . GLU A 1 162 ? -41.032 2.877 16.326 1.00 44.69 162 GLU A CA 1
ATOM 1141 C C . GLU A 1 162 ? -40.986 4.417 16.368 1.00 44.69 162 GLU A C 1
ATOM 1143 O O . GLU A 1 162 ? -40.452 5.054 15.456 1.00 44.69 162 GLU A O 1
ATOM 1148 N N . ALA A 1 163 ? -41.466 5.027 17.458 1.00 43.16 163 ALA A N 1
ATOM 1149 C CA . ALA A 1 163 ? -41.419 6.480 17.644 1.00 43.16 163 ALA A CA 1
ATOM 1150 C C . ALA A 1 163 ? -39.980 7.013 17.793 1.00 43.16 163 ALA A C 1
ATOM 1152 O O . ALA A 1 163 ? -39.657 8.091 17.288 1.00 43.16 163 ALA A O 1
ATOM 1153 N N . THR A 1 164 ? -39.099 6.246 18.445 1.00 43.81 164 THR A N 1
ATOM 1154 C CA . THR A 1 164 ? -37.684 6.617 18.620 1.00 43.81 164 THR A CA 1
ATOM 1155 C C . THR A 1 164 ? -36.894 6.434 17.319 1.00 43.81 164 THR A C 1
ATOM 1157 O O . THR A 1 164 ? -36.035 7.254 16.997 1.00 43.81 164 THR A O 1
ATOM 1160 N N . TYR A 1 165 ? -37.225 5.414 16.520 1.00 44.31 165 TYR A N 1
ATOM 1161 C CA . TYR A 1 165 ? -36.603 5.165 15.217 1.00 44.31 165 TYR A CA 1
ATOM 1162 C C . TYR A 1 165 ? -36.906 6.286 14.210 1.00 44.31 165 TYR A C 1
ATOM 1164 O O . TYR A 1 165 ? -35.999 6.770 13.536 1.00 44.31 165 TYR A O 1
ATOM 1172 N N . ALA A 1 166 ? -38.153 6.772 14.157 1.00 41.28 166 ALA A N 1
ATOM 1173 C CA . ALA A 1 166 ? -38.539 7.883 13.281 1.00 41.28 166 ALA A CA 1
ATOM 1174 C C . ALA A 1 166 ? -37.841 9.215 13.640 1.00 41.28 166 ALA A C 1
ATOM 1176 O O . ALA A 1 166 ? -37.439 9.966 12.745 1.00 41.28 166 ALA A O 1
ATOM 1177 N N . ALA A 1 167 ? -37.652 9.494 14.935 1.00 48.28 167 ALA A N 1
ATOM 1178 C CA . ALA A 1 167 ? -36.931 10.678 15.407 1.00 48.28 167 ALA A CA 1
ATOM 1179 C C . ALA A 1 167 ? -35.412 10.584 15.146 1.00 48.28 167 ALA A C 1
ATOM 1181 O O . ALA A 1 167 ? -34.808 11.530 14.638 1.00 48.28 167 ALA A O 1
ATOM 1182 N N . ASN A 1 168 ? -34.800 9.422 15.403 1.00 47.91 168 ASN A N 1
ATOM 1183 C CA . ASN A 1 168 ? -33.386 9.193 15.090 1.00 47.91 168 ASN A CA 1
ATOM 1184 C C . ASN A 1 168 ? -33.108 9.219 13.580 1.00 47.91 168 ASN A C 1
ATOM 1186 O O . ASN A 1 168 ? -32.065 9.721 13.175 1.00 47.91 168 ASN A O 1
ATOM 1190 N N . ALA A 1 169 ? -34.032 8.756 12.731 1.00 43.62 169 ALA A N 1
ATOM 1191 C CA . ALA A 1 169 ? -33.866 8.798 11.277 1.00 43.62 169 ALA A CA 1
ATOM 1192 C C . ALA A 1 169 ? -33.744 10.235 10.732 1.00 43.62 169 ALA A C 1
ATOM 1194 O O . ALA A 1 169 ? -32.954 10.484 9.823 1.00 43.62 169 ALA A O 1
ATOM 1195 N N . THR A 1 170 ? -34.486 11.192 11.300 1.00 44.19 170 THR A N 1
ATOM 1196 C CA . THR A 1 170 ? -34.430 12.604 10.879 1.00 44.19 170 THR A CA 1
ATOM 1197 C C . THR A 1 170 ? -33.232 13.349 11.468 1.00 44.19 170 THR A C 1
ATOM 1199 O O . THR A 1 170 ? -32.663 14.201 10.788 1.00 44.19 170 THR A O 1
ATOM 1202 N N . ALA A 1 171 ? -32.795 12.995 12.680 1.00 46.19 171 ALA A N 1
ATOM 1203 C CA . ALA A 1 171 ? -31.548 13.503 13.252 1.00 46.19 171 ALA A CA 1
ATOM 1204 C C . ALA A 1 171 ? -30.309 12.982 12.493 1.00 46.19 171 ALA A C 1
ATOM 1206 O O . ALA A 1 171 ? -29.444 13.775 12.113 1.00 46.19 171 ALA A O 1
ATOM 1207 N N . ASN A 1 172 ? -30.259 11.677 12.190 1.00 42.94 172 ASN A N 1
ATOM 1208 C CA . ASN A 1 172 ? -29.156 11.080 11.436 1.00 42.94 172 ASN A CA 1
ATOM 1209 C C . ASN A 1 172 ? -29.042 11.653 10.024 1.00 42.94 172 ASN A C 1
ATOM 1211 O O . ASN A 1 172 ? -27.928 11.902 9.601 1.00 42.94 172 ASN A O 1
ATOM 1215 N N . GLN A 1 173 ? -30.138 11.927 9.306 1.00 45.34 173 GLN A N 1
ATOM 1216 C CA . GLN A 1 173 ? -30.037 12.470 7.939 1.00 45.34 173 GLN A CA 1
ATOM 1217 C C . GLN A 1 173 ? -29.383 13.863 7.874 1.00 45.34 173 GLN A C 1
ATOM 1219 O O . GLN A 1 173 ? -28.678 14.168 6.911 1.00 45.34 173 GLN A O 1
ATOM 1224 N N . GLY A 1 174 ? -29.569 14.697 8.905 1.00 37.59 174 GLY A N 1
ATOM 1225 C CA . GLY A 1 174 ? -28.839 15.962 9.042 1.00 37.59 174 GLY A CA 1
ATOM 1226 C C . GLY A 1 174 ? -27.363 15.752 9.393 1.00 37.59 174 GLY A C 1
ATOM 1227 O O . GLY A 1 174 ? -26.496 16.416 8.826 1.00 37.59 174 GLY A O 1
ATOM 1228 N N . ALA A 1 175 ? -27.076 14.793 10.280 1.00 49.47 175 ALA A N 1
ATOM 1229 C CA . ALA A 1 175 ? -25.714 14.433 10.662 1.00 49.47 175 ALA A CA 1
ATOM 1230 C C . ALA A 1 175 ? -24.923 13.819 9.493 1.00 49.47 175 ALA A C 1
ATOM 1232 O O . ALA A 1 175 ? -23.829 14.287 9.209 1.00 49.47 175 ALA A O 1
ATOM 1233 N N . THR A 1 176 ? -25.481 12.859 8.747 1.00 53.03 176 THR A N 1
ATOM 1234 C CA . THR A 1 176 ? -24.797 12.172 7.637 1.00 53.03 176 THR A CA 1
ATOM 1235 C C . THR A 1 176 ? -24.408 13.113 6.503 1.00 53.03 176 THR A C 1
ATOM 1237 O O . THR A 1 176 ? -23.353 12.931 5.911 1.00 53.03 176 THR A O 1
ATOM 1240 N N . LEU A 1 177 ? -25.209 14.143 6.202 1.00 51.84 177 LEU A N 1
ATOM 1241 C CA . LEU A 1 177 ? -24.860 15.121 5.163 1.00 51.84 177 LEU A CA 1
ATOM 1242 C C . LEU A 1 177 ? -23.748 16.083 5.610 1.00 51.84 177 LEU A C 1
ATOM 1244 O O . LEU A 1 177 ? -22.882 16.424 4.806 1.00 51.84 177 LEU A O 1
ATOM 1248 N N . GLY A 1 178 ? -23.748 16.503 6.880 1.00 56.91 178 GLY A N 1
ATOM 1249 C CA . GLY A 1 178 ? -22.660 17.308 7.446 1.00 56.91 178 GLY A CA 1
ATOM 1250 C C . GLY A 1 178 ? -21.364 16.506 7.585 1.00 56.91 178 GLY A C 1
ATOM 1251 O O . GLY A 1 178 ? -20.309 16.946 7.136 1.00 56.91 178 GLY A O 1
ATOM 1252 N N . GLN A 1 179 ? -21.469 15.294 8.129 1.00 68.69 179 GLN A N 1
ATOM 1253 C CA . GLN A 1 179 ? -20.355 14.389 8.388 1.00 68.69 179 GLN A CA 1
ATOM 1254 C C . GLN A 1 179 ? -19.724 13.873 7.092 1.00 68.69 179 GLN A C 1
ATOM 1256 O O . GLN A 1 179 ? -18.510 13.930 6.979 1.00 68.69 179 GLN A O 1
ATOM 1261 N N . ALA A 1 180 ? -20.497 13.525 6.055 1.00 67.88 180 ALA A N 1
ATOM 1262 C CA . ALA A 1 180 ? -19.930 13.218 4.736 1.00 67.88 180 ALA A CA 1
ATOM 1263 C C . ALA A 1 180 ? -19.167 14.415 4.127 1.00 67.88 180 ALA A C 1
ATOM 1265 O O . ALA A 1 180 ? -18.168 14.231 3.427 1.00 67.88 180 ALA A O 1
ATOM 1266 N N . GLY A 1 181 ? -19.604 15.650 4.405 1.00 74.50 181 GLY A N 1
ATOM 1267 C CA . GLY A 1 181 ? -18.891 16.871 4.017 1.00 74.50 181 GLY A CA 1
ATOM 1268 C C . GLY A 1 181 ? -17.568 17.062 4.768 1.00 74.50 181 GLY A C 1
ATOM 1269 O O . GLY A 1 181 ? -16.553 17.392 4.150 1.00 74.50 181 GLY A O 1
ATOM 1270 N N . ASP A 1 182 ? -17.558 16.816 6.079 1.00 83.81 182 ASP A N 1
ATOM 1271 C CA . ASP A 1 182 ? -16.352 16.883 6.909 1.00 83.81 182 ASP A CA 1
ATOM 1272 C C . ASP A 1 182 ? -15.371 15.733 6.630 1.00 83.81 182 ASP A C 1
ATOM 1274 O O . ASP A 1 182 ? -14.174 15.982 6.485 1.00 83.81 182 ASP A O 1
ATOM 1278 N N . ASP A 1 183 ? -15.861 14.511 6.442 1.00 89.19 183 ASP A N 1
ATOM 1279 C CA . ASP A 1 183 ? -15.078 13.341 6.042 1.00 89.19 183 ASP A CA 1
ATOM 1280 C C . ASP A 1 183 ? -14.420 13.583 4.672 1.00 89.19 183 ASP A C 1
ATOM 1282 O O . ASP A 1 183 ? -13.206 13.437 4.521 1.00 89.19 183 ASP A O 1
ATOM 1286 N N . THR A 1 184 ? -15.177 14.091 3.687 1.00 89.94 184 THR A N 1
ATOM 1287 C CA . THR A 1 184 ? -14.637 14.498 2.374 1.00 89.94 184 THR A CA 1
ATOM 1288 C C . THR A 1 184 ? -13.538 15.556 2.507 1.00 89.94 184 THR A C 1
ATOM 1290 O O . THR A 1 184 ? -12.552 15.524 1.761 1.00 89.94 184 THR A O 1
ATOM 1293 N N . ARG A 1 185 ? -13.684 16.500 3.447 1.00 89.25 185 ARG A N 1
ATOM 1294 C CA . ARG A 1 185 ? -12.697 17.552 3.731 1.00 89.25 185 ARG A CA 1
ATOM 1295 C C . ARG A 1 185 ? -11.425 16.981 4.363 1.00 89.25 185 ARG A C 1
ATOM 1297 O O . ARG A 1 185 ? -10.344 17.373 3.932 1.00 89.25 185 ARG A O 1
ATOM 1304 N N . VAL A 1 186 ? -11.537 16.063 5.325 1.00 92.12 186 VAL A N 1
ATOM 1305 C CA . VAL A 1 186 ? -10.391 15.369 5.944 1.00 92.12 186 VAL A CA 1
ATOM 1306 C C . VAL A 1 186 ? -9.640 14.540 4.902 1.00 92.12 186 VAL A C 1
ATOM 1308 O O . VAL A 1 186 ? -8.448 14.758 4.696 1.00 92.12 186 VAL A O 1
ATOM 1311 N N . ILE A 1 187 ? -10.348 13.675 4.172 1.00 95.31 187 ILE A N 1
ATOM 1312 C CA . ILE A 1 187 ? -9.772 12.796 3.143 1.00 95.31 187 ILE A CA 1
ATOM 1313 C C . ILE A 1 187 ? -9.055 13.614 2.062 1.00 95.31 187 ILE A C 1
ATOM 1315 O O . ILE A 1 187 ? -7.930 13.310 1.672 1.00 95.31 187 ILE A O 1
ATOM 1319 N N . SER A 1 188 ? -9.674 14.701 1.591 1.00 93.50 188 SER A N 1
ATOM 1320 C CA . SER A 1 188 ? -9.066 15.549 0.558 1.00 93.50 188 SER A CA 1
ATOM 1321 C C . SER A 1 188 ? -7.877 16.367 1.071 1.00 93.50 188 SER A C 1
ATOM 1323 O O . SER A 1 188 ? -7.011 16.719 0.273 1.00 93.50 188 SER A O 1
ATOM 1325 N N . ALA A 1 189 ? -7.815 16.671 2.372 1.00 90.38 189 ALA A N 1
ATOM 1326 C CA . ALA A 1 189 ? -6.654 17.311 2.984 1.00 90.38 189 ALA A CA 1
ATOM 1327 C C . ALA A 1 189 ? -5.475 16.333 3.115 1.00 90.38 189 ALA A C 1
ATOM 1329 O O . ALA A 1 189 ? -4.364 16.695 2.738 1.00 90.38 189 ALA A O 1
ATOM 1330 N N . ALA A 1 190 ? -5.721 15.096 3.557 1.00 92.56 190 ALA A N 1
ATOM 1331 C CA . ALA A 1 190 ? -4.716 14.031 3.617 1.00 92.56 190 ALA A CA 1
ATOM 1332 C C . ALA A 1 190 ? -4.102 13.739 2.235 1.00 92.56 190 ALA A C 1
ATOM 1334 O O . ALA A 1 190 ? -2.889 13.838 2.055 1.00 92.56 190 ALA A O 1
ATOM 1335 N N . ILE A 1 191 ? -4.937 13.530 1.210 1.00 94.19 191 ILE A N 1
ATOM 1336 C CA . ILE A 1 191 ? -4.465 13.306 -0.170 1.00 94.19 191 ILE A CA 1
ATOM 1337 C C . ILE A 1 191 ? -3.669 14.514 -0.702 1.00 94.19 191 ILE A C 1
ATOM 1339 O O . ILE A 1 191 ? -2.679 14.342 -1.414 1.00 94.19 191 ILE A O 1
ATOM 1343 N N . ALA A 1 192 ? -4.046 15.746 -0.335 1.00 89.38 192 ALA A N 1
ATOM 1344 C CA . ALA A 1 192 ? -3.281 16.940 -0.697 1.00 89.38 192 ALA A CA 1
ATOM 1345 C C . ALA A 1 192 ? -1.922 17.028 0.026 1.00 89.38 192 ALA A C 1
ATOM 1347 O O . ALA A 1 192 ? -0.961 17.527 -0.561 1.00 89.38 192 ALA A O 1
ATOM 1348 N N . VAL A 1 193 ? -1.812 16.525 1.262 1.00 87.94 193 VAL A N 1
ATOM 1349 C CA . VAL A 1 193 ? -0.527 16.381 1.968 1.00 87.94 193 VAL A CA 1
ATOM 1350 C C . VAL A 1 193 ? 0.347 15.340 1.268 1.00 87.94 193 VAL A C 1
ATOM 1352 O O . VAL A 1 193 ? 1.494 15.657 0.954 1.00 87.94 193 VAL A O 1
ATOM 1355 N N . GLN A 1 194 ? -0.194 14.166 0.926 1.00 88.62 194 GLN A N 1
ATOM 1356 C CA . GLN A 1 194 ? 0.536 13.130 0.183 1.00 88.62 194 GLN A CA 1
ATOM 1357 C C . GLN A 1 194 ? 1.050 13.653 -1.168 1.00 88.62 194 GLN A C 1
ATOM 1359 O O . GLN A 1 194 ? 2.233 13.519 -1.482 1.00 88.62 194 GLN A O 1
ATOM 1364 N N . ALA A 1 195 ? 0.197 14.335 -1.942 1.00 87.25 195 ALA A N 1
ATOM 1365 C CA . ALA A 1 195 ? 0.586 14.966 -3.206 1.00 87.25 195 ALA A CA 1
ATOM 1366 C C . ALA A 1 195 ? 1.627 16.087 -3.026 1.00 87.25 195 ALA A C 1
ATOM 1368 O O . ALA A 1 195 ? 2.466 16.301 -3.898 1.00 87.25 195 ALA A O 1
ATOM 1369 N N . GLY A 1 196 ? 1.616 16.789 -1.889 1.00 81.38 196 GLY A N 1
ATOM 1370 C CA . GLY A 1 196 ? 2.641 17.773 -1.538 1.00 81.38 196 GLY A CA 1
ATOM 1371 C C . GLY A 1 196 ? 4.000 17.157 -1.186 1.00 81.38 196 GLY A C 1
ATOM 1372 O O . GLY A 1 196 ? 5.027 17.780 -1.447 1.00 81.38 196 GLY A O 1
ATOM 1373 N N . GLN A 1 197 ? 4.018 15.945 -0.620 1.00 77.31 197 GLN A N 1
ATOM 1374 C CA . GLN A 1 197 ? 5.240 15.224 -0.244 1.00 77.31 197 GLN A CA 1
ATOM 1375 C C . GLN A 1 197 ? 5.855 14.456 -1.422 1.00 77.31 197 GLN A C 1
ATOM 1377 O O . GLN A 1 197 ? 7.047 14.591 -1.689 1.00 77.31 197 GLN A O 1
ATOM 1382 N N . GLY A 1 198 ? 5.046 13.672 -2.144 1.00 67.38 198 GLY A N 1
ATOM 1383 C CA . GLY A 1 198 ? 5.488 12.873 -3.294 1.00 67.38 198 GLY A CA 1
ATOM 1384 C C . GLY A 1 198 ? 5.525 13.639 -4.621 1.00 67.38 198 GLY A C 1
ATOM 1385 O O . GLY A 1 198 ? 6.084 13.149 -5.603 1.00 67.38 198 GLY A O 1
ATOM 1386 N N . GLY A 1 199 ? 4.937 14.835 -4.676 1.00 74.44 199 GLY A N 1
ATOM 1387 C CA . GLY A 1 199 ? 4.643 15.539 -5.921 1.00 74.44 199 GLY A CA 1
ATOM 1388 C C . GLY A 1 199 ? 3.455 14.931 -6.679 1.00 74.44 199 GLY A C 1
ATOM 1389 O O . GLY A 1 199 ? 2.922 13.880 -6.325 1.00 74.44 199 GLY A O 1
ATOM 1390 N N . GLY A 1 200 ? 3.070 15.587 -7.773 1.00 84.44 200 GLY A N 1
ATOM 1391 C CA . GLY A 1 200 ? 1.978 15.153 -8.645 1.00 84.44 200 GLY A CA 1
ATOM 1392 C C . GLY A 1 200 ? 0.641 15.844 -8.366 1.00 84.44 200 GLY A C 1
ATOM 1393 O O . GLY A 1 200 ? 0.553 16.831 -7.636 1.00 84.44 200 GLY A O 1
ATOM 1394 N N . SER A 1 201 ? -0.412 15.369 -9.022 1.00 89.19 201 SER A N 1
ATOM 1395 C CA . SER A 1 201 ? -1.785 15.862 -8.884 1.00 89.19 201 SER A CA 1
ATOM 1396 C C . SER A 1 201 ? -2.757 14.693 -8.841 1.00 89.19 201 SER A C 1
ATOM 1398 O O . SER A 1 201 ? -2.580 13.700 -9.535 1.00 89.19 201 SER A O 1
ATOM 1400 N N . GLU A 1 202 ? -3.783 14.798 -8.006 1.00 92.25 202 GLU A N 1
ATOM 1401 C CA . GLU A 1 202 ? -4.755 13.724 -7.831 1.00 92.25 202 GLU A CA 1
ATOM 1402 C C . GLU A 1 202 ? -5.698 13.585 -9.037 1.00 92.25 202 GLU A C 1
ATOM 1404 O O . GLU A 1 202 ? -6.366 14.550 -9.421 1.00 92.25 202 GLU A O 1
ATOM 1409 N N . TYR A 1 203 ? -5.843 12.360 -9.549 1.00 92.75 203 TYR A N 1
ATOM 1410 C CA . TYR A 1 203 ? -6.901 12.001 -10.490 1.00 92.75 203 TYR A CA 1
ATOM 1411 C C . TYR A 1 203 ? -8.228 11.758 -9.748 1.00 92.75 203 TYR A C 1
ATOM 1413 O O . TYR A 1 203 ? -8.571 10.639 -9.354 1.00 92.75 203 TYR A O 1
ATOM 1421 N N . LYS A 1 204 ? -8.975 12.842 -9.517 1.00 91.44 204 LYS A N 1
ATOM 1422 C CA . LYS A 1 204 ? -10.158 12.867 -8.636 1.00 91.44 204 LYS A CA 1
ATOM 1423 C C . LYS A 1 204 ? -11.303 11.978 -9.107 1.00 91.44 204 LYS A C 1
ATOM 1425 O O . LYS A 1 204 ? -11.982 11.373 -8.284 1.00 91.44 204 LYS A O 1
ATOM 1430 N N . GLU A 1 205 ? -11.509 11.864 -10.414 1.00 89.12 205 GLU A N 1
ATOM 1431 C CA . GLU A 1 205 ? -12.527 11.001 -11.019 1.00 89.12 205 GLU A CA 1
ATOM 1432 C C . GLU A 1 205 ? -12.205 9.505 -10.825 1.00 89.12 205 GLU A C 1
ATOM 1434 O O . GLU A 1 205 ? -13.104 8.656 -10.841 1.00 89.12 205 GLU A O 1
ATOM 1439 N N . GLY A 1 206 ? -10.931 9.175 -10.593 1.00 88.50 206 GLY A N 1
ATOM 1440 C CA . GLY A 1 206 ? -10.464 7.840 -10.225 1.00 88.50 206 GLY A CA 1
ATOM 1441 C C . GLY A 1 206 ? -10.706 7.472 -8.759 1.00 88.50 206 GLY A C 1
ATOM 1442 O O . GLY A 1 206 ? -10.783 6.282 -8.456 1.00 88.50 206 GLY A O 1
ATOM 1443 N N . ARG A 1 207 ? -10.894 8.452 -7.857 1.00 94.88 207 ARG A N 1
ATOM 1444 C CA . ARG A 1 207 ? -11.050 8.197 -6.415 1.00 94.88 207 ARG A CA 1
ATOM 1445 C C . ARG A 1 207 ? -12.236 7.262 -6.145 1.00 94.88 207 ARG A C 1
ATOM 1447 O O . ARG A 1 207 ? -13.331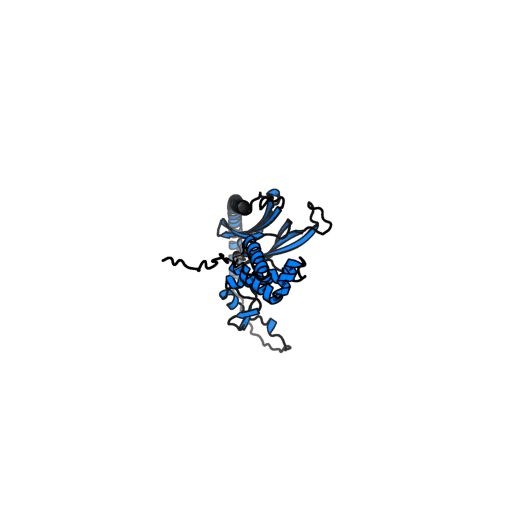 7.452 -6.684 1.00 94.88 207 ARG A O 1
ATOM 1454 N N . ARG A 1 208 ? -12.046 6.262 -5.285 1.00 95.69 208 ARG A N 1
ATOM 1455 C CA . ARG A 1 208 ? -13.116 5.419 -4.726 1.00 95.69 208 ARG A CA 1
ATOM 1456 C C . ARG A 1 208 ? -13.066 5.505 -3.211 1.00 95.69 208 ARG A C 1
ATOM 1458 O O . ARG A 1 208 ? -11.987 5.528 -2.632 1.00 95.69 208 ARG A O 1
ATOM 1465 N N . LEU A 1 209 ? -14.234 5.559 -2.588 1.00 95.50 209 LEU A N 1
ATOM 1466 C CA . LEU A 1 209 ? -14.395 5.508 -1.143 1.00 95.50 209 LEU A CA 1
ATOM 1467 C C . LEU A 1 209 ? -15.327 4.339 -0.844 1.00 95.50 209 LEU A C 1
ATOM 1469 O O . LEU A 1 209 ? -16.332 4.170 -1.539 1.00 95.50 209 LEU A O 1
ATOM 1473 N N . VAL A 1 210 ? -14.999 3.554 0.173 1.00 96.50 210 VAL A N 1
ATOM 1474 C CA . VAL A 1 210 ? -15.883 2.529 0.730 1.00 96.50 210 VAL A CA 1
ATOM 1475 C C . VAL A 1 210 ? -15.914 2.687 2.243 1.00 96.50 210 VAL A C 1
ATOM 1477 O O . VAL A 1 210 ? -14.873 2.862 2.874 1.00 96.50 210 VAL A O 1
ATOM 1480 N N . GLU A 1 211 ? -17.116 2.653 2.806 1.00 95.00 211 GLU A N 1
ATOM 1481 C CA . GLU A 1 211 ? -17.335 2.700 4.250 1.00 95.00 211 GLU A CA 1
ATOM 1482 C C . GLU A 1 211 ? -17.427 1.275 4.803 1.00 95.00 211 GLU A C 1
ATOM 1484 O O . GLU A 1 211 ? -17.971 0.377 4.152 1.00 95.00 211 GLU A O 1
ATOM 1489 N N . GLY A 1 212 ? -16.909 1.070 6.007 1.00 92.19 212 GLY A N 1
ATOM 1490 C CA . GLY A 1 212 ? -16.934 -0.211 6.703 1.00 92.19 212 GLY A CA 1
ATOM 1491 C C . GLY A 1 212 ? -16.086 -0.150 7.964 1.00 92.19 212 GLY A C 1
ATOM 1492 O O . GLY A 1 212 ? -15.264 0.742 8.105 1.00 92.19 212 GLY A O 1
ATOM 1493 N N . ASP A 1 213 ? -16.302 -1.085 8.877 1.00 94.00 213 ASP A N 1
ATOM 1494 C CA . ASP A 1 213 ? -15.472 -1.250 10.072 1.00 94.00 213 ASP A CA 1
ATOM 1495 C C . ASP A 1 213 ? -14.101 -1.822 9.652 1.00 94.00 213 ASP A C 1
ATOM 1497 O O . ASP A 1 213 ? -14.049 -2.932 9.109 1.00 94.00 213 ASP A O 1
ATOM 1501 N N . LEU A 1 214 ? -13.019 -1.040 9.795 1.00 94.12 214 LEU A N 1
ATOM 1502 C CA . LEU A 1 214 ? -11.658 -1.447 9.411 1.00 94.12 214 LEU A CA 1
ATOM 1503 C C . LEU A 1 214 ? -10.859 -1.992 10.598 1.00 94.12 214 LEU A C 1
ATOM 1505 O O . LEU A 1 214 ? -9.988 -2.840 10.397 1.00 94.12 214 LEU A O 1
ATOM 1509 N N . ASN A 1 215 ? -11.118 -1.492 11.808 1.00 91.50 215 ASN A N 1
ATOM 1510 C CA . ASN A 1 215 ? -10.344 -1.803 13.013 1.00 91.50 215 ASN A CA 1
ATOM 1511 C C . ASN A 1 215 ? -11.023 -2.838 13.945 1.00 91.50 215 ASN A C 1
ATOM 1513 O O . ASN A 1 215 ? -10.375 -3.357 14.857 1.00 91.50 215 ASN A O 1
ATOM 1517 N N . GLY A 1 216 ? -12.295 -3.169 13.706 1.00 90.25 216 GLY A N 1
ATOM 1518 C CA . GLY A 1 216 ? -13.111 -4.099 14.486 1.00 90.25 216 GLY A CA 1
ATOM 1519 C C . GLY A 1 216 ? -13.828 -3.487 15.697 1.00 90.25 216 GLY A C 1
ATOM 1520 O O . GLY A 1 216 ? -14.253 -4.244 16.575 1.00 90.25 216 GLY A O 1
ATOM 1521 N N . ASP A 1 217 ? -13.936 -2.157 15.802 1.00 89.56 217 ASP A N 1
ATOM 1522 C CA . ASP A 1 217 ? -14.545 -1.468 16.951 1.00 89.56 217 ASP A CA 1
ATOM 1523 C C . ASP A 1 217 ? -16.073 -1.264 16.844 1.00 89.56 217 ASP A C 1
ATOM 1525 O O . ASP A 1 217 ? -16.726 -0.891 17.827 1.00 89.56 217 ASP A O 1
ATOM 1529 N N . GLY A 1 218 ? -16.666 -1.586 15.689 1.00 88.12 218 GLY A N 1
ATOM 1530 C CA . GLY A 1 218 ? -18.095 -1.451 15.408 1.00 88.12 218 GLY A CA 1
ATOM 1531 C C . GLY A 1 218 ? -18.533 -0.072 14.896 1.00 88.12 218 GLY A C 1
ATOM 1532 O O . GLY A 1 218 ? -19.736 0.144 14.704 1.00 88.12 218 GLY A O 1
ATOM 1533 N N . VAL A 1 219 ? -17.604 0.859 14.668 1.00 91.50 219 VAL A N 1
ATOM 1534 C CA . VAL A 1 219 ? -17.830 2.152 14.009 1.00 91.50 219 VAL A CA 1
ATOM 1535 C C . VAL A 1 219 ? -17.493 2.037 12.513 1.00 91.50 219 VAL A C 1
ATOM 1537 O O . VAL A 1 219 ? -16.717 1.192 12.086 1.00 91.50 219 VAL A O 1
ATOM 1540 N N . LEU A 1 220 ? -18.135 2.855 11.670 1.00 92.06 220 LEU A N 1
ATOM 1541 C CA . LEU A 1 220 ? -17.832 2.889 10.236 1.00 92.06 220 LEU A CA 1
ATOM 1542 C C . LEU A 1 220 ? -16.661 3.833 9.940 1.00 92.06 220 LEU A C 1
ATOM 1544 O O . LEU A 1 220 ? -16.800 5.062 10.015 1.00 92.06 220 LEU A O 1
ATOM 1548 N N . ASP A 1 221 ? -15.552 3.229 9.537 1.00 95.50 221 ASP A N 1
ATOM 1549 C CA . ASP A 1 221 ? -14.361 3.857 8.975 1.00 95.50 221 ASP A CA 1
ATOM 1550 C C . ASP A 1 221 ? -14.510 4.057 7.456 1.00 95.50 221 ASP A C 1
ATOM 1552 O O . ASP A 1 221 ? -15.538 3.718 6.855 1.00 95.50 221 ASP A O 1
ATOM 1556 N N . VAL A 1 222 ? -13.480 4.616 6.811 1.00 97.06 222 VAL A N 1
ATOM 1557 C CA . VAL A 1 222 ? -13.437 4.796 5.351 1.00 97.06 222 VAL A CA 1
ATOM 1558 C C . VAL A 1 222 ? -12.104 4.319 4.780 1.00 97.06 222 VAL A C 1
ATOM 1560 O O . VAL A 1 222 ? -11.049 4.847 5.128 1.00 97.06 222 VAL A O 1
ATOM 1563 N N . ALA A 1 223 ? -12.145 3.383 3.829 1.00 97.88 223 ALA A N 1
ATOM 1564 C CA . ALA A 1 223 ? -11.001 3.085 2.969 1.00 97.88 223 ALA A CA 1
ATOM 1565 C C . ALA A 1 223 ? -11.116 3.870 1.654 1.00 97.88 223 ALA A C 1
ATOM 1567 O O . ALA A 1 223 ? -12.176 3.910 1.019 1.00 97.88 223 ALA A O 1
ATOM 1568 N N . VAL A 1 224 ? -10.019 4.503 1.240 1.00 98.19 224 VAL A N 1
ATOM 1569 C CA . VAL A 1 224 ? -9.968 5.399 0.081 1.00 98.19 224 VAL A CA 1
ATOM 1570 C C . VAL A 1 224 ? -8.905 4.929 -0.898 1.00 98.19 224 VAL A C 1
ATOM 1572 O O . VAL A 1 224 ? -7.715 4.931 -0.596 1.00 98.19 224 VAL A O 1
ATOM 1575 N N . LEU A 1 225 ? -9.347 4.582 -2.101 1.00 98.00 225 LEU A N 1
ATOM 1576 C CA . LEU A 1 225 ? -8.489 4.320 -3.247 1.00 98.00 225 LEU A CA 1
ATOM 1577 C C . LEU A 1 225 ? -8.317 5.621 -4.030 1.00 98.00 225 LEU A C 1
ATOM 1579 O O . LEU A 1 225 ? -9.314 6.234 -4.421 1.00 98.00 225 LEU A O 1
ATOM 1583 N N . TYR A 1 226 ? -7.084 6.044 -4.284 1.00 96.50 226 TYR A N 1
ATOM 1584 C CA . TYR A 1 226 ? -6.806 7.238 -5.085 1.00 96.50 226 TYR A CA 1
ATOM 1585 C C . TYR A 1 226 ? -5.525 7.088 -5.902 1.00 96.50 226 TYR A C 1
ATOM 1587 O O . TYR A 1 226 ? -4.732 6.172 -5.696 1.00 96.50 226 TYR A O 1
ATOM 1595 N N . THR A 1 227 ? -5.331 7.995 -6.855 1.00 94.75 227 THR A N 1
ATOM 1596 C CA . THR A 1 227 ? -4.190 7.972 -7.770 1.00 94.75 227 THR A CA 1
ATOM 1597 C C . THR A 1 227 ? -3.593 9.365 -7.887 1.00 94.75 227 THR A C 1
ATOM 1599 O O . THR A 1 227 ? -4.322 10.336 -8.098 1.00 94.75 227 THR A O 1
ATOM 1602 N N . LEU A 1 228 ? -2.269 9.460 -7.769 1.00 93.12 228 LEU A N 1
ATOM 1603 C CA . LEU A 1 228 ? -1.509 10.681 -8.021 1.00 93.12 228 LEU A CA 1
ATOM 1604 C C . LEU A 1 228 ? -0.771 10.555 -9.356 1.00 93.12 228 LEU A C 1
ATOM 1606 O O . LEU A 1 228 ? 0.031 9.643 -9.551 1.00 93.12 228 LEU A O 1
ATOM 1610 N N . GLU A 1 229 ? -1.040 11.473 -10.277 1.00 90.62 229 GLU A N 1
ATOM 1611 C CA . GLU A 1 229 ? -0.387 11.570 -11.581 1.00 90.62 229 GLU A CA 1
ATOM 1612 C C . GLU A 1 229 ? 0.813 12.518 -11.516 1.00 90.62 229 GLU A C 1
ATOM 1614 O O . GLU A 1 229 ? 0.731 13.605 -10.943 1.00 90.62 229 GLU A O 1
ATOM 1619 N N . GLY A 1 230 ? 1.937 12.129 -12.120 1.00 84.00 230 GLY A N 1
ATOM 1620 C CA . GLY A 1 230 ? 3.143 12.959 -12.157 1.00 84.00 230 GLY A CA 1
ATOM 1621 C C . GLY A 1 230 ? 3.891 13.047 -10.825 1.00 84.00 230 GLY A C 1
ATOM 1622 O O . GLY A 1 230 ? 4.679 13.974 -10.618 1.00 84.00 230 GLY A O 1
ATOM 1623 N N . ALA A 1 231 ? 3.671 12.085 -9.924 1.00 76.12 231 ALA A N 1
ATOM 1624 C CA . ALA A 1 231 ? 4.464 11.928 -8.708 1.00 76.12 231 ALA A CA 1
ATOM 1625 C C . ALA A 1 231 ? 5.966 11.840 -9.044 1.00 76.12 231 ALA A C 1
ATOM 1627 O O . ALA A 1 231 ? 6.361 11.300 -10.084 1.00 76.12 231 ALA A O 1
ATOM 1628 N N . GLY A 1 232 ? 6.812 12.457 -8.219 1.00 65.81 232 GLY A N 1
ATOM 1629 C CA . GLY A 1 232 ? 8.248 12.615 -8.472 1.00 65.81 232 GLY A CA 1
ATOM 1630 C C . GLY A 1 232 ? 8.611 13.480 -9.692 1.00 65.81 232 GLY A C 1
ATOM 1631 O O . GLY A 1 232 ? 9.763 13.468 -10.115 1.00 65.81 232 GLY A O 1
ATOM 1632 N N . GLY A 1 233 ? 7.657 14.203 -10.297 1.00 64.94 233 GLY A N 1
ATOM 1633 C CA . GLY A 1 233 ? 7.870 14.936 -11.556 1.00 64.94 233 GLY A CA 1
ATOM 1634 C C . GLY A 1 233 ? 7.935 14.036 -12.797 1.00 64.94 233 GLY A C 1
ATOM 1635 O O . GLY A 1 233 ? 8.431 14.452 -13.845 1.00 64.94 233 GLY A O 1
ATOM 1636 N N . SER A 1 234 ? 7.468 12.794 -12.674 1.00 70.75 234 SER A N 1
ATOM 1637 C CA . SER A 1 234 ? 7.413 11.803 -13.750 1.00 70.75 234 SER A CA 1
ATOM 1638 C C . SER A 1 234 ? 6.214 12.022 -14.694 1.00 70.75 234 SER A C 1
ATOM 1640 O O . SER A 1 234 ? 5.453 12.978 -14.565 1.00 70.75 234 SER A O 1
ATOM 1642 N N . MET A 1 235 ? 6.018 11.100 -15.643 1.00 73.69 235 MET A N 1
ATOM 1643 C CA . MET A 1 235 ? 4.747 10.935 -16.370 1.00 73.69 235 MET A CA 1
ATOM 1644 C C . MET A 1 235 ? 3.955 9.706 -15.886 1.00 73.69 235 MET A C 1
ATOM 1646 O O . MET A 1 235 ? 3.060 9.247 -16.592 1.00 73.69 235 MET A O 1
ATOM 1650 N N . THR A 1 236 ? 4.313 9.118 -14.740 1.00 80.75 236 THR A N 1
ATOM 1651 C CA . THR A 1 236 ? 3.647 7.920 -14.210 1.00 80.75 236 THR A CA 1
ATOM 1652 C C . THR A 1 236 ? 2.570 8.289 -13.199 1.00 80.75 236 THR A C 1
ATOM 1654 O O . THR A 1 236 ? 2.647 9.321 -12.529 1.00 80.75 236 THR A O 1
ATOM 1657 N N . SER A 1 237 ? 1.572 7.422 -13.081 1.00 88.25 237 SER A N 1
ATOM 1658 C CA . SER A 1 237 ? 0.575 7.442 -12.019 1.00 88.25 237 SER A CA 1
ATOM 1659 C C . SER A 1 237 ? 0.951 6.436 -10.930 1.00 88.25 237 SER A C 1
ATOM 1661 O O . SER A 1 237 ? 1.410 5.337 -11.234 1.00 88.25 237 SER A O 1
ATOM 1663 N N . ILE A 1 238 ? 0.757 6.808 -9.666 1.00 90.56 238 ILE A N 1
ATOM 1664 C CA . ILE A 1 238 ? 0.913 5.912 -8.512 1.00 90.56 238 ILE A CA 1
ATOM 1665 C C . ILE A 1 238 ? -0.447 5.791 -7.827 1.00 90.56 238 ILE A C 1
ATOM 1667 O O . ILE A 1 238 ? -1.098 6.808 -7.574 1.00 90.56 238 ILE A O 1
ATOM 1671 N N . SER A 1 239 ? -0.888 4.560 -7.561 1.00 94.38 239 SER A N 1
ATOM 1672 C CA . SER A 1 239 ? -2.135 4.294 -6.834 1.00 94.38 239 SER A CA 1
ATOM 1673 C C . SER A 1 239 ? -1.850 4.058 -5.354 1.00 94.38 239 SER A C 1
ATOM 1675 O O . SER A 1 239 ? -0.850 3.437 -5.002 1.00 94.38 239 SER A O 1
ATOM 1677 N N . TYR A 1 240 ? -2.754 4.523 -4.501 1.00 96.44 240 TYR A N 1
ATOM 1678 C CA . TYR A 1 240 ? -2.640 4.459 -3.050 1.00 96.44 240 TYR A CA 1
ATOM 1679 C C . TYR A 1 240 ? -3.938 3.948 -2.427 1.00 96.44 240 TYR A C 1
ATOM 1681 O O . TYR A 1 240 ? -5.030 4.254 -2.919 1.00 96.44 240 TYR A O 1
ATOM 1689 N N . LEU A 1 241 ? -3.809 3.217 -1.320 1.00 98.38 241 LEU A N 1
ATOM 1690 C CA . LEU A 1 241 ? -4.911 2.827 -0.443 1.00 98.38 241 LEU A CA 1
ATOM 1691 C C . LEU A 1 241 ? -4.718 3.503 0.918 1.00 98.38 241 LEU A C 1
ATOM 1693 O O . LEU A 1 241 ? -3.792 3.162 1.646 1.00 98.38 241 LEU A O 1
ATOM 1697 N N . ALA A 1 242 ? -5.593 4.440 1.276 1.00 98.12 242 ALA A N 1
ATOM 1698 C CA . ALA A 1 242 ? -5.593 5.088 2.586 1.00 98.12 242 ALA A CA 1
ATOM 1699 C C . ALA A 1 242 ? -6.704 4.537 3.487 1.00 98.12 242 ALA A C 1
ATOM 1701 O O . ALA A 1 242 ? -7.836 4.356 3.034 1.00 98.12 242 ALA A O 1
ATOM 1702 N N . ALA A 1 243 ? -6.393 4.313 4.762 1.00 98.06 243 ALA A N 1
ATOM 1703 C CA . ALA A 1 243 ? -7.366 4.063 5.818 1.00 98.06 243 ALA A CA 1
ATOM 1704 C C . ALA A 1 243 ? -7.634 5.344 6.598 1.00 98.06 243 ALA A C 1
ATOM 1706 O O . ALA A 1 243 ? -6.709 6.020 7.050 1.00 98.06 243 ALA A O 1
ATOM 1707 N N . PHE A 1 244 ? -8.910 5.621 6.827 1.00 97.69 244 PHE A N 1
ATOM 1708 C CA . PHE A 1 244 ? -9.366 6.669 7.720 1.00 97.69 244 PHE A CA 1
ATOM 1709 C C . PHE A 1 244 ? -10.213 6.039 8.818 1.00 97.69 244 PHE A C 1
ATOM 1711 O O . PHE A 1 244 ? -11.357 5.666 8.564 1.00 97.69 244 PHE A O 1
ATOM 1718 N N . VAL A 1 245 ? -9.643 5.925 10.017 1.00 96.12 245 VAL A N 1
ATOM 1719 C CA . VAL A 1 245 ? -10.316 5.375 11.201 1.00 96.12 245 VAL A CA 1
ATOM 1720 C C . VAL A 1 245 ? -11.097 6.485 11.903 1.00 96.12 245 VAL A C 1
ATOM 1722 O O . VAL A 1 245 ? -10.650 7.639 11.942 1.00 96.12 245 VAL A O 1
ATOM 1725 N N . ARG A 1 246 ? -12.285 6.179 12.428 1.00 94.38 246 ARG A N 1
ATOM 1726 C CA . ARG A 1 246 ? -13.190 7.170 13.015 1.00 94.38 246 ARG A CA 1
ATOM 1727 C C . ARG A 1 246 ? -13.029 7.294 14.526 1.00 94.38 246 ARG A C 1
ATOM 1729 O O . ARG A 1 246 ? -13.488 6.468 15.304 1.00 94.38 246 ARG A O 1
ATOM 1736 N N . GLU A 1 247 ? -12.509 8.435 14.962 1.00 90.62 247 GLU A N 1
ATOM 1737 C CA . GLU A 1 247 ? -12.423 8.798 16.374 1.00 90.62 247 GLU A CA 1
ATOM 1738 C C . GLU A 1 247 ? -13.604 9.704 16.754 1.00 90.62 247 GLU A C 1
ATOM 1740 O O . GLU A 1 247 ? -13.606 10.926 16.568 1.00 90.62 247 GLU A O 1
ATOM 1745 N N . GLY A 1 248 ? -14.672 9.082 17.260 1.00 87.62 248 GLY A N 1
ATOM 1746 C CA . GLY A 1 248 ? -15.917 9.767 17.606 1.00 87.62 248 GLY A CA 1
ATOM 1747 C C . GLY A 1 248 ? -16.662 10.264 16.364 1.00 87.62 248 GLY A C 1
ATOM 1748 O O . GLY A 1 248 ? -17.294 9.478 15.665 1.00 87.62 248 GLY A O 1
ATOM 1749 N N . SER A 1 249 ? -16.624 11.572 16.096 1.00 84.69 249 SER A N 1
ATOM 1750 C CA . SER A 1 249 ? -17.293 12.178 14.929 1.00 84.69 249 SER A CA 1
ATOM 1751 C C . SER A 1 249 ? -16.328 12.623 13.826 1.00 84.69 249 SER A C 1
ATOM 1753 O O . SER A 1 249 ? -16.760 13.297 12.893 1.00 84.69 249 SER A O 1
ATOM 1755 N N . GLN A 1 250 ? -15.031 12.327 13.944 1.00 88.12 250 GLN A N 1
ATOM 1756 C CA . GLN A 1 250 ? -14.009 12.754 12.987 1.00 88.12 250 GLN A CA 1
ATOM 1757 C C . GLN A 1 250 ? -13.219 11.558 12.468 1.00 88.12 250 GLN A C 1
ATOM 1759 O O . GLN A 1 250 ? -12.909 10.637 13.216 1.00 88.12 250 GLN A O 1
ATOM 1764 N N . LEU A 1 251 ? -12.880 11.592 11.183 1.00 93.81 251 LEU A N 1
ATOM 1765 C CA . LEU A 1 251 ? -11.892 10.691 10.609 1.00 93.81 251 LEU A CA 1
ATOM 1766 C C . LEU A 1 251 ? -10.470 11.154 10.945 1.00 93.81 251 LEU A C 1
ATOM 1768 O O . LEU A 1 251 ? -10.169 12.349 10.895 1.00 93.81 251 LEU A O 1
ATOM 1772 N N . ARG A 1 252 ? -9.590 10.188 11.200 1.00 94.12 252 ARG A N 1
ATOM 1773 C CA . ARG A 1 252 ? -8.135 10.339 11.250 1.00 94.12 252 ARG A CA 1
ATOM 1774 C C . ARG A 1 252 ? -7.526 9.421 10.195 1.00 94.12 252 ARG A C 1
ATOM 1776 O O . ARG A 1 252 ? -7.895 8.254 10.127 1.00 94.12 252 ARG A O 1
ATOM 1783 N N . GLU A 1 253 ? -6.587 9.920 9.393 1.00 94.75 253 GLU A N 1
ATOM 1784 C CA . GLU A 1 253 ? -5.759 9.035 8.564 1.00 94.75 253 GLU A CA 1
ATOM 1785 C C . GLU A 1 253 ? -4.956 8.100 9.480 1.00 94.75 253 GLU A C 1
ATOM 1787 O O . GLU A 1 253 ? -4.245 8.557 10.375 1.00 94.75 253 GLU A O 1
ATOM 1792 N N . SER A 1 254 ? -5.129 6.798 9.286 1.00 95.62 254 SER A N 1
ATOM 1793 C CA . SER A 1 254 ? -4.459 5.747 10.050 1.00 95.62 254 SER A CA 1
ATOM 1794 C C . SER A 1 254 ? -3.193 5.299 9.319 1.00 95.62 254 SER A C 1
ATOM 1796 O O . SER A 1 254 ? -2.094 5.348 9.876 1.00 95.62 254 SER A O 1
ATOM 1798 N N . ASP A 1 255 ? -3.328 4.967 8.030 1.00 97.62 255 ASP A N 1
ATOM 1799 C CA . ASP A 1 255 ? -2.207 4.584 7.175 1.00 97.62 255 ASP A CA 1
ATOM 1800 C C . ASP A 1 255 ? -2.494 4.794 5.683 1.00 97.62 255 ASP A C 1
ATOM 1802 O O . ASP A 1 255 ? -3.653 4.765 5.262 1.00 97.62 255 ASP A O 1
ATOM 1806 N N . THR A 1 256 ? -1.435 4.926 4.880 1.00 96.31 256 THR A N 1
ATOM 1807 C CA . THR A 1 256 ? -1.497 4.983 3.411 1.00 96.31 256 THR A CA 1
ATOM 1808 C C . THR A 1 256 ? -0.486 4.003 2.811 1.00 96.31 256 THR A C 1
ATOM 1810 O O . THR A 1 256 ? 0.722 4.198 2.934 1.00 96.31 256 THR A O 1
ATOM 1813 N N . GLU A 1 257 ? -0.981 2.986 2.106 1.00 95.81 257 GLU A N 1
ATOM 1814 C CA . GLU A 1 257 ? -0.174 1.997 1.381 1.00 95.81 257 GLU A CA 1
ATOM 1815 C C . GLU A 1 257 ? -0.009 2.388 -0.099 1.00 95.81 257 GLU A C 1
ATOM 1817 O O . GLU A 1 257 ? -0.921 2.951 -0.715 1.00 95.81 257 GLU A O 1
ATOM 1822 N N . THR A 1 258 ? 1.150 2.078 -0.687 1.00 94.19 258 THR A N 1
ATOM 1823 C CA . THR A 1 258 ? 1.453 2.287 -2.109 1.00 94.19 258 THR A CA 1
ATOM 1824 C C . THR A 1 258 ? 1.222 0.999 -2.891 1.00 94.19 258 THR A C 1
ATOM 1826 O O . THR A 1 258 ? 1.852 -0.025 -2.649 1.00 94.19 258 THR A O 1
ATOM 1829 N N . LEU A 1 259 ? 0.331 1.043 -3.876 1.00 93.88 259 LEU A N 1
ATOM 1830 C CA . LEU A 1 259 ? -0.085 -0.145 -4.616 1.00 93.88 259 LEU A CA 1
ATOM 1831 C C . LEU A 1 259 ? 0.872 -0.447 -5.781 1.00 93.88 259 LEU A C 1
ATOM 1833 O O . LEU A 1 259 ? 1.339 0.458 -6.473 1.00 93.88 259 LEU A O 1
ATOM 1837 N N . SER A 1 260 ? 1.115 -1.735 -6.039 1.00 87.56 260 SER A N 1
ATOM 1838 C CA . SER A 1 260 ? 2.034 -2.229 -7.081 1.00 87.56 260 SER A CA 1
ATOM 1839 C C . SER A 1 260 ? 1.576 -1.973 -8.525 1.00 87.56 260 SER A C 1
ATOM 1841 O O . SER A 1 260 ? 2.369 -2.135 -9.453 1.00 87.56 260 SER A O 1
ATOM 1843 N N . GLY A 1 261 ? 0.314 -1.584 -8.732 1.00 90.12 261 GLY A N 1
ATOM 1844 C CA . GLY A 1 261 ? -0.297 -1.415 -10.049 1.00 90.12 261 GLY A CA 1
ATOM 1845 C C . GLY A 1 261 ? -1.344 -0.301 -10.103 1.00 90.12 261 GLY A C 1
ATOM 1846 O O . GLY A 1 261 ? -1.617 0.394 -9.121 1.00 90.12 261 GLY A O 1
ATOM 1847 N N . ALA A 1 262 ? -1.952 -0.125 -11.276 1.00 90.19 262 ALA A N 1
ATOM 1848 C CA . ALA A 1 262 ? -3.049 0.818 -11.469 1.00 90.19 262 ALA A CA 1
ATOM 1849 C C . ALA A 1 262 ? -4.337 0.242 -10.868 1.00 90.19 262 ALA A C 1
ATOM 1851 O O . ALA A 1 262 ? -4.751 -0.854 -11.236 1.00 90.19 262 ALA A O 1
ATOM 1852 N N . ALA A 1 263 ? -4.983 0.947 -9.943 1.00 90.56 263 ALA A N 1
ATOM 1853 C CA . ALA A 1 263 ? -6.127 0.377 -9.243 1.00 90.56 263 ALA A CA 1
ATOM 1854 C C . ALA A 1 263 ? -7.442 0.474 -10.052 1.00 90.56 263 ALA A C 1
ATOM 1856 O O . ALA A 1 263 ? -7.851 1.552 -10.481 1.00 90.56 263 ALA A O 1
ATOM 1857 N N . GLU A 1 264 ? -8.114 -0.666 -10.248 1.00 91.25 264 GLU A N 1
ATOM 1858 C CA . GLU A 1 264 ? -9.370 -0.817 -11.007 1.00 91.25 264 GLU A CA 1
ATOM 1859 C C . GLU A 1 264 ? -10.603 -0.747 -10.085 1.00 91.25 264 GLU A C 1
ATOM 1861 O O . GLU A 1 264 ? -11.621 -0.151 -10.444 1.00 91.25 264 GLU A O 1
ATOM 1866 N N . ALA A 1 265 ? -10.525 -1.342 -8.888 1.00 94.25 265 ALA A N 1
ATOM 1867 C CA . ALA A 1 265 ? -11.640 -1.414 -7.941 1.00 94.25 265 ALA A CA 1
ATOM 1868 C C . ALA A 1 265 ? -11.173 -1.503 -6.479 1.00 94.25 265 ALA A C 1
ATOM 1870 O O . ALA A 1 265 ? -10.099 -2.028 -6.199 1.00 94.25 265 ALA A O 1
ATOM 1871 N N . LEU A 1 266 ? -12.027 -1.051 -5.557 1.00 97.19 266 LEU A N 1
ATOM 1872 C CA . LEU A 1 266 ? -11.916 -1.261 -4.111 1.00 97.19 266 LEU A CA 1
ATOM 1873 C C . LEU A 1 266 ? -13.290 -1.690 -3.577 1.00 97.19 266 LEU A C 1
ATOM 1875 O O . LEU A 1 266 ? -14.308 -1.092 -3.927 1.00 97.19 266 LEU A O 1
ATOM 1879 N N . THR A 1 267 ? -13.310 -2.712 -2.726 1.00 96.19 267 THR A N 1
ATOM 1880 C CA . THR A 1 267 ? -14.492 -3.194 -1.997 1.00 96.19 267 THR A CA 1
ATOM 1881 C C . THR A 1 267 ? -14.103 -3.596 -0.579 1.00 96.19 267 THR A C 1
ATOM 1883 O O . THR A 1 267 ? -13.034 -4.170 -0.392 1.00 96.19 267 THR A O 1
ATOM 1886 N N . LEU A 1 268 ? -14.975 -3.352 0.401 1.00 93.06 268 LEU A N 1
ATOM 1887 C CA . LEU A 1 268 ? -14.824 -3.865 1.765 1.00 93.06 268 LEU A CA 1
ATOM 1888 C C . LEU A 1 268 ? -15.673 -5.122 1.963 1.00 93.06 268 LEU A C 1
ATOM 1890 O O . LEU A 1 268 ? -16.840 -5.155 1.569 1.00 93.06 268 LEU A O 1
ATOM 1894 N N . LYS A 1 269 ? -15.087 -6.152 2.578 1.00 90.25 269 LYS A N 1
ATOM 1895 C CA . LYS A 1 269 ? -15.773 -7.391 2.957 1.00 90.25 269 LYS A CA 1
ATOM 1896 C C . LYS A 1 269 ? -15.125 -7.958 4.216 1.00 90.25 269 LYS A C 1
ATOM 1898 O O . LYS A 1 269 ? -13.916 -8.119 4.239 1.00 90.25 269 LYS A O 1
ATOM 1903 N N . ASP A 1 270 ? -15.913 -8.277 5.241 1.00 85.00 270 ASP A N 1
ATOM 1904 C CA . ASP A 1 270 ? -15.431 -8.927 6.474 1.00 85.00 270 ASP A C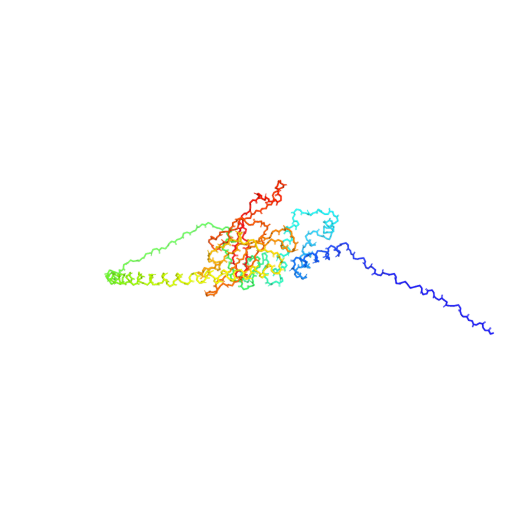A 1
ATOM 1905 C C . ASP A 1 270 ? -14.227 -8.200 7.137 1.00 85.00 270 ASP A C 1
ATOM 1907 O O . ASP A 1 270 ? -13.288 -8.838 7.604 1.00 85.00 270 ASP A O 1
ATOM 1911 N N . GLY A 1 271 ? -14.227 -6.857 7.123 1.00 84.94 271 GLY A N 1
ATOM 1912 C CA . GLY A 1 271 ? -13.130 -5.999 7.616 1.00 84.94 271 GLY A CA 1
ATOM 1913 C C . GLY A 1 271 ? -11.920 -5.864 6.673 1.00 84.94 271 GLY A C 1
ATOM 1914 O O . GLY A 1 271 ? -10.978 -5.131 6.957 1.00 84.94 271 GLY A O 1
ATOM 1915 N N . MET A 1 272 ? -11.939 -6.550 5.529 1.00 92.75 272 MET A N 1
ATOM 1916 C CA . MET A 1 272 ? -10.840 -6.622 4.569 1.00 92.75 272 MET A CA 1
ATOM 1917 C C . MET A 1 272 ? -11.107 -5.748 3.338 1.00 92.75 272 MET A C 1
ATOM 1919 O O . MET A 1 272 ? -12.126 -5.887 2.651 1.00 92.75 272 MET A O 1
ATOM 1923 N N . ALA A 1 273 ? -10.171 -4.850 3.035 1.00 96.31 273 ALA A N 1
ATOM 1924 C CA . ALA A 1 273 ? -10.152 -4.057 1.815 1.00 96.31 273 ALA A CA 1
ATOM 1925 C C . ALA A 1 273 ? -9.606 -4.909 0.660 1.00 96.31 273 ALA A C 1
ATOM 1927 O O . ALA A 1 273 ? -8.403 -5.140 0.539 1.00 96.31 273 ALA A O 1
ATOM 1928 N N . HIS A 1 274 ? -10.501 -5.381 -0.204 1.00 96.62 274 HIS A N 1
ATOM 1929 C CA . HIS A 1 274 ? -10.149 -6.062 -1.445 1.00 96.62 274 HIS A CA 1
ATOM 1930 C C . HIS A 1 274 ? -9.960 -5.032 -2.560 1.00 96.62 274 HIS A C 1
ATOM 1932 O O . HIS A 1 274 ? -10.906 -4.330 -2.934 1.00 96.62 274 HIS A O 1
ATOM 1938 N N . VAL A 1 275 ? -8.746 -4.960 -3.098 1.00 96.69 275 VAL A N 1
ATOM 1939 C CA . VAL A 1 275 ? -8.348 -4.055 -4.180 1.00 96.69 275 VAL A CA 1
ATOM 1940 C C . VAL A 1 275 ? -8.063 -4.874 -5.431 1.00 96.69 275 VAL A C 1
ATOM 1942 O O . VAL A 1 275 ? -7.301 -5.835 -5.379 1.00 96.69 275 VAL A O 1
ATOM 1945 N N . ARG A 1 276 ? -8.620 -4.469 -6.573 1.00 95.62 276 ARG A N 1
ATOM 1946 C CA . ARG A 1 276 ? -8.193 -4.988 -7.876 1.00 95.62 276 ARG A CA 1
ATOM 1947 C C . ARG A 1 276 ? -7.184 -4.046 -8.503 1.00 95.62 276 ARG A C 1
ATOM 1949 O O . ARG A 1 276 ? -7.456 -2.853 -8.636 1.00 95.62 276 ARG A O 1
ATOM 1956 N N . LEU A 1 277 ? -6.054 -4.598 -8.911 1.00 93.69 277 LEU A N 1
ATOM 1957 C CA . LEU A 1 277 ? -4.941 -3.915 -9.550 1.00 93.69 277 LEU A CA 1
ATOM 1958 C C . LEU A 1 277 ? -4.786 -4.388 -10.998 1.00 93.69 277 LEU A C 1
ATOM 1960 O O . LEU A 1 277 ? -5.134 -5.519 -11.345 1.00 93.69 277 LEU A O 1
ATOM 1964 N N . LEU A 1 278 ? -4.244 -3.503 -11.827 1.00 93.12 278 LEU A N 1
ATOM 1965 C CA . LEU A 1 278 ? -3.847 -3.758 -13.202 1.00 93.12 278 LEU A CA 1
ATOM 1966 C C . LEU A 1 278 ? -2.341 -3.533 -13.361 1.00 93.12 278 LEU A C 1
ATOM 1968 O O . LEU A 1 278 ? -1.824 -2.470 -13.003 1.00 93.12 278 LEU A O 1
ATOM 1972 N N . SER A 1 279 ? -1.661 -4.516 -13.943 1.00 91.44 279 SER A N 1
ATOM 1973 C CA . SER A 1 279 ? -0.239 -4.485 -14.290 1.00 91.44 279 SER A CA 1
ATOM 1974 C C . SER A 1 279 ? -0.042 -4.757 -15.790 1.00 91.44 279 SER A C 1
ATOM 1976 O O . SER A 1 279 ? -0.917 -5.302 -16.471 1.00 91.44 279 SER A O 1
ATOM 1978 N N . HIS A 1 280 ? 1.083 -4.301 -16.352 1.00 91.06 280 HIS A N 1
ATOM 1979 C CA . HIS A 1 280 ? 1.389 -4.494 -17.774 1.00 91.06 280 HIS A CA 1
ATOM 1980 C C . HIS A 1 280 ? 1.964 -5.888 -18.031 1.00 91.06 280 HIS A C 1
ATOM 1982 O O . HIS A 1 280 ? 3.013 -6.248 -17.497 1.00 91.06 280 HIS A O 1
ATOM 1988 N N . GLY A 1 281 ? 1.319 -6.640 -18.918 1.00 91.06 281 GLY A N 1
ATOM 1989 C CA . GLY A 1 281 ? 1.888 -7.829 -19.536 1.00 91.06 281 GLY A CA 1
ATOM 1990 C C . GLY A 1 281 ? 2.929 -7.506 -20.619 1.00 91.06 281 GLY A C 1
ATOM 1991 O O . GLY A 1 281 ? 3.042 -6.360 -21.058 1.00 91.06 281 GLY A O 1
ATOM 1992 N N . PRO A 1 282 ? 3.683 -8.517 -21.098 1.00 91.12 282 PRO A N 1
ATOM 1993 C CA . PRO A 1 282 ? 4.763 -8.323 -22.073 1.00 91.12 282 PRO A CA 1
ATOM 1994 C C . PRO A 1 282 ? 4.325 -7.693 -23.403 1.00 91.12 282 PRO A C 1
ATOM 1996 O O . PRO A 1 282 ? 5.120 -7.012 -24.048 1.00 91.12 282 PRO A O 1
ATOM 1999 N N . ASP A 1 283 ? 3.069 -7.918 -23.796 1.00 93.56 283 ASP A N 1
ATOM 2000 C CA . ASP A 1 283 ? 2.478 -7.449 -25.054 1.00 93.56 283 ASP A CA 1
ATOM 2001 C C . ASP A 1 283 ? 1.595 -6.192 -24.881 1.00 93.56 283 ASP A C 1
ATOM 2003 O O . ASP A 1 283 ? 1.028 -5.693 -25.858 1.00 93.56 283 ASP A O 1
ATOM 2007 N N . ASP A 1 284 ? 1.462 -5.659 -23.658 1.00 91.12 284 ASP A N 1
ATOM 2008 C CA . ASP A 1 284 ? 0.551 -4.547 -23.377 1.00 91.12 284 ASP A CA 1
ATOM 2009 C C . ASP A 1 284 ? 1.097 -3.197 -23.881 1.00 91.12 284 ASP A C 1
ATOM 2011 O O . ASP A 1 284 ? 2.226 -2.798 -23.565 1.00 91.12 284 ASP A O 1
ATOM 2015 N N . PRO A 1 285 ? 0.283 -2.393 -24.589 1.00 84.94 285 PRO A N 1
ATOM 2016 C CA . PRO A 1 285 ? 0.600 -0.992 -24.824 1.00 84.94 285 PRO A CA 1
ATOM 2017 C C . PRO A 1 285 ? 0.712 -0.230 -23.495 1.00 84.94 285 PRO A C 1
ATOM 2019 O O . PRO A 1 285 ? -0.106 -0.411 -22.597 1.00 84.94 285 PRO A O 1
ATOM 2022 N N . ARG A 1 286 ? 1.645 0.728 -23.393 1.00 79.81 286 ARG A N 1
ATOM 2023 C CA . ARG A 1 286 ? 1.861 1.522 -22.159 1.00 79.81 286 ARG A CA 1
ATOM 2024 C C . ARG A 1 286 ? 0.603 2.201 -21.588 1.00 79.81 286 ARG A C 1
ATOM 2026 O O . ARG A 1 286 ? 0.553 2.438 -20.390 1.00 79.81 286 ARG A O 1
ATOM 2033 N N . CYS A 1 287 ? -0.405 2.493 -22.410 1.00 82.50 287 CYS A N 1
ATOM 2034 C CA . CYS A 1 287 ? -1.687 3.058 -21.964 1.00 82.50 287 CYS A CA 1
ATOM 2035 C C . CYS A 1 287 ? -2.599 2.081 -21.212 1.00 82.50 287 CYS A C 1
ATOM 2037 O O . CYS A 1 287 ? -3.583 2.511 -20.621 1.00 82.50 287 CYS A O 1
ATOM 2039 N N . CYS A 1 288 ? -2.358 0.781 -21.362 1.00 85.06 288 CYS A N 1
ATOM 2040 C CA . CYS A 1 288 ? -3.429 -0.201 -21.405 1.00 85.06 288 CYS A CA 1
ATOM 2041 C C . CYS A 1 288 ? -2.989 -1.533 -20.760 1.00 85.06 288 CYS A C 1
ATOM 2043 O O . CYS A 1 288 ? -2.873 -2.527 -21.477 1.00 85.06 288 CYS A O 1
ATOM 2045 N N . PRO A 1 289 ? -2.713 -1.552 -19.439 1.00 89.94 289 PRO A N 1
ATOM 2046 C CA . PRO A 1 289 ? -2.401 -2.779 -18.706 1.00 89.94 289 PRO A CA 1
ATOM 2047 C C . PRO A 1 289 ? -3.592 -3.750 -18.716 1.00 89.94 289 PRO A C 1
ATOM 2049 O O . PRO A 1 289 ? -4.744 -3.324 -18.593 1.00 89.94 289 PRO A O 1
ATOM 2052 N N . SER A 1 290 ? -3.320 -5.047 -18.864 1.00 91.94 290 SER A N 1
ATOM 2053 C CA . SER A 1 290 ? -4.335 -6.099 -19.009 1.00 91.94 290 SER A CA 1
ATOM 2054 C C . SER A 1 290 ? -4.230 -7.239 -17.992 1.00 91.94 290 SER A C 1
ATOM 2056 O O . SER A 1 290 ? -5.209 -7.972 -17.811 1.00 91.94 290 SER A O 1
ATOM 2058 N N . ILE A 1 291 ? -3.097 -7.383 -17.294 1.00 94.44 291 ILE A N 1
ATOM 2059 C CA . ILE A 1 291 ? -2.960 -8.360 -16.210 1.00 94.44 291 ILE A CA 1
ATOM 2060 C C . ILE A 1 291 ? -3.730 -7.840 -14.999 1.00 94.44 291 ILE A C 1
ATOM 2062 O O . ILE A 1 291 ? -3.524 -6.711 -14.566 1.00 94.44 291 ILE A O 1
ATOM 2066 N N . ARG A 1 292 ? -4.628 -8.670 -14.459 1.00 94.81 292 ARG A N 1
ATOM 2067 C CA . ARG A 1 292 ? -5.382 -8.388 -13.233 1.00 94.81 292 ARG A CA 1
ATOM 2068 C C . ARG A 1 292 ? -4.780 -9.126 -12.052 1.00 94.81 292 ARG A C 1
ATOM 2070 O O . ARG A 1 292 ? -4.578 -10.336 -12.121 1.00 94.81 292 ARG A O 1
ATOM 2077 N N . GLU A 1 293 ? -4.608 -8.400 -10.961 1.00 92.00 293 GLU A N 1
ATOM 2078 C CA . GLU A 1 293 ? -4.187 -8.916 -9.663 1.00 92.00 293 GLU A CA 1
ATOM 2079 C C . GLU A 1 293 ? -5.239 -8.500 -8.625 1.00 92.00 293 GLU A C 1
ATOM 2081 O O . GLU A 1 293 ? -5.620 -7.333 -8.558 1.00 92.00 293 GLU A O 1
ATOM 2086 N N . ASP A 1 294 ? -5.744 -9.443 -7.830 1.00 92.50 294 ASP A N 1
ATOM 2087 C CA . ASP A 1 294 ? -6.590 -9.131 -6.674 1.00 92.50 294 ASP A CA 1
ATOM 2088 C C . ASP A 1 294 ? -5.704 -9.147 -5.416 1.00 92.50 294 ASP A C 1
ATOM 2090 O O . ASP A 1 294 ? -5.049 -10.146 -5.116 1.00 92.50 294 ASP A O 1
ATOM 2094 N N . ALA A 1 295 ? -5.682 -8.037 -4.683 1.00 91.69 295 ALA A N 1
ATOM 2095 C CA . ALA A 1 295 ? -4.969 -7.868 -3.423 1.00 91.69 295 ALA A CA 1
ATOM 2096 C C . ALA A 1 295 ? -5.964 -7.661 -2.271 1.00 91.69 295 ALA A C 1
ATOM 2098 O O . ALA A 1 295 ? -7.079 -7.171 -2.462 1.00 91.69 295 ALA A O 1
ATOM 2099 N N . ALA A 1 296 ? -5.558 -8.034 -1.064 1.00 94.12 296 ALA A N 1
ATOM 2100 C CA . ALA A 1 296 ? -6.366 -7.935 0.141 1.00 94.12 296 ALA A CA 1
ATOM 2101 C C . ALA A 1 296 ? -5.562 -7.261 1.250 1.00 94.12 296 ALA A C 1
ATOM 2103 O O . ALA A 1 296 ? -4.407 -7.618 1.463 1.00 94.12 296 ALA A O 1
ATOM 2104 N N . PHE A 1 297 ? -6.175 -6.320 1.962 1.00 95.19 297 PHE A N 1
ATOM 2105 C CA . PHE A 1 297 ? -5.544 -5.580 3.051 1.00 95.19 297 PHE A CA 1
ATOM 2106 C C . PHE A 1 297 ? -6.460 -5.543 4.273 1.00 95.19 297 PHE A C 1
ATOM 2108 O O . PHE A 1 297 ? -7.678 -5.441 4.137 1.00 95.19 297 PHE A O 1
ATOM 2115 N N . VAL A 1 298 ? -5.877 -5.602 5.466 1.00 95.25 298 VAL A N 1
ATOM 2116 C CA . VAL A 1 298 ? -6.568 -5.383 6.747 1.00 95.25 298 VAL A CA 1
ATOM 2117 C C . VAL A 1 298 ? -5.853 -4.282 7.520 1.00 95.25 298 VAL A C 1
ATOM 2119 O O . VAL A 1 298 ? -4.639 -4.133 7.367 1.00 95.25 298 VAL A O 1
ATOM 2122 N N . ILE A 1 299 ? -6.577 -3.524 8.343 1.00 91.44 299 ILE A N 1
ATOM 2123 C CA . ILE A 1 299 ? -5.941 -2.646 9.328 1.00 91.44 299 ILE A CA 1
ATOM 2124 C C . ILE A 1 299 ? -5.609 -3.456 10.578 1.00 91.44 299 ILE A C 1
ATOM 2126 O O . ILE A 1 299 ? -6.431 -4.212 11.094 1.00 91.44 299 ILE A O 1
ATOM 2130 N N . HIS A 1 300 ? -4.384 -3.291 11.070 1.00 87.44 300 HIS A N 1
ATOM 2131 C CA . HIS A 1 300 ? -3.972 -3.784 12.375 1.00 87.44 300 HIS A CA 1
ATOM 2132 C C . HIS A 1 300 ? -3.251 -2.669 13.135 1.00 87.44 300 HIS A C 1
ATOM 2134 O O . HIS A 1 300 ? -2.241 -2.138 12.671 1.00 87.44 300 HIS A O 1
ATOM 2140 N N . GLY A 1 301 ? -3.807 -2.269 14.282 1.00 88.31 301 GLY A N 1
ATOM 2141 C CA . GLY A 1 301 ? -3.405 -1.033 14.953 1.00 88.31 301 GLY A CA 1
ATOM 2142 C C . GLY A 1 301 ? -3.664 0.176 14.051 1.00 88.31 301 GLY A C 1
ATOM 2143 O O . GLY A 1 301 ? -4.813 0.492 13.766 1.00 88.31 301 GLY A O 1
ATOM 2144 N N . ASP A 1 302 ? -2.588 0.809 13.580 1.00 89.31 302 ASP A N 1
ATOM 2145 C CA . ASP A 1 302 ? -2.612 1.937 12.637 1.00 89.31 302 ASP A CA 1
ATOM 2146 C C . ASP A 1 302 ? -1.804 1.643 11.354 1.00 89.31 302 ASP A C 1
ATOM 2148 O O . ASP A 1 302 ? -1.054 2.488 10.857 1.00 89.31 302 ASP A O 1
ATOM 2152 N N . LYS A 1 303 ? -1.853 0.401 10.855 1.00 92.69 303 LYS A N 1
ATOM 2153 C CA . LYS A 1 303 ? -1.100 -0.035 9.666 1.00 92.69 303 LYS A CA 1
ATOM 2154 C C . LYS A 1 303 ? -1.926 -0.931 8.752 1.00 92.69 303 LYS A C 1
ATOM 2156 O O . LYS A 1 303 ? -2.620 -1.828 9.233 1.00 92.69 303 LYS A O 1
ATOM 2161 N N . TRP A 1 304 ? -1.798 -0.727 7.442 1.00 94.44 304 TRP A N 1
ATOM 2162 C CA . TRP A 1 304 ? -2.241 -1.698 6.448 1.00 94.44 304 TRP A CA 1
ATOM 2163 C C . TRP A 1 304 ? -1.312 -2.909 6.455 1.00 94.44 304 TRP A C 1
ATOM 2165 O O . TRP A 1 304 ? -0.094 -2.778 6.373 1.00 94.44 304 TRP A O 1
ATOM 2175 N N . LEU A 1 305 ? -1.897 -4.103 6.498 1.00 91.81 305 LEU A N 1
ATOM 2176 C CA . LEU A 1 305 ? -1.193 -5.362 6.285 1.00 91.81 305 LEU A CA 1
ATOM 2177 C C . LEU A 1 305 ? -1.791 -6.062 5.066 1.00 91.81 305 LEU A C 1
ATOM 2179 O O . LEU A 1 305 ? -2.987 -6.363 5.044 1.00 91.81 305 LEU A O 1
ATOM 2183 N N . GLN A 1 306 ? -0.963 -6.335 4.053 1.00 92.12 306 GLN A N 1
ATOM 2184 C CA . GLN A 1 306 ? -1.392 -7.116 2.896 1.00 92.12 306 GLN A CA 1
ATOM 2185 C C . GLN A 1 306 ? -1.522 -8.596 3.275 1.00 92.12 306 GLN A C 1
ATOM 2187 O O . GLN A 1 306 ? -0.568 -9.242 3.711 1.00 92.12 306 GLN A O 1
ATOM 2192 N N . VAL A 1 307 ? -2.709 -9.154 3.066 1.00 85.81 307 VAL A N 1
ATOM 2193 C CA . VAL A 1 307 ? -3.012 -10.565 3.302 1.00 85.81 307 VAL A CA 1
ATOM 2194 C C . VAL A 1 307 ? -2.597 -11.377 2.076 1.00 85.81 307 VAL A C 1
ATOM 2196 O O . VAL A 1 307 ? -3.005 -11.077 0.953 1.00 85.81 307 VAL A O 1
ATOM 2199 N N . ARG A 1 308 ? -1.810 -12.441 2.284 1.00 74.69 308 ARG A N 1
ATOM 2200 C CA . ARG A 1 308 ? -1.598 -13.473 1.258 1.00 74.69 308 ARG A CA 1
ATOM 2201 C C . ARG A 1 308 ? -2.856 -14.340 1.148 1.00 74.69 308 ARG A C 1
ATOM 2203 O O . ARG A 1 308 ? -3.199 -15.030 2.107 1.00 74.69 308 ARG A O 1
ATOM 2210 N N . LEU A 1 309 ? -3.513 -14.261 -0.009 1.00 58.97 309 LEU A N 1
ATOM 2211 C CA . LEU A 1 309 ? -4.633 -15.113 -0.429 1.00 58.97 309 LEU A CA 1
ATOM 2212 C C . LEU A 1 309 ? -4.139 -16.459 -0.993 1.00 58.97 309 LEU A C 1
ATOM 2214 O O . LEU A 1 309 ? -2.986 -16.500 -1.483 1.00 58.97 309 LEU A O 1
#

Sequence (309 aa):
MNGLNAKLIMGACLLTLMTGCKSELDKVREEFIDSCKTGNASTEICECAIDRLQDHYGEKGLVAIKEQGVMPPDFMAQLARAGEGCRNEALGLTQEGDINVSGCKVPAGLTPGEAEQIRCSSVDLTADAAPGLLEPAAGVSSDLDMAAAAAAAAAQAASTAEATYAANATANQGATLGQAGDDTRVISAAIAVQAGQGGGSEYKEGRRLVEGDLNGDGVLDVAVLYTLEGAGGSMTSISYLAAFVREGSQLRESDTETLSGAAEALTLKDGMAHVRLLSHGPDDPRCCPSIREDAAFVIHGDKWLQVRL

Radius of gyration: 31.81 Å; chains: 1; bounding box: 136×70×62 Å